Protein AF-A0A258XNH8-F1 (afdb_monomer)

Radius of gyration: 40.85 Å; Cα contacts (8 Å, |Δi|>4): 205; chains: 1; bounding box: 75×51×138 Å

Secondary structure (DSSP, 8-state):
-HHHHHHHHHHHHHHHHHHHHTTTS-HHHHHHHHHHHHHHHHHHHHHHHHHHHHS-GGG---TT-SHHHHHHHHHHHHHHHHHHHHTS-HHHHHHHHTTS-HHHHHHHHHH-SSSS-HHHHHHHHHHHHHHHHHS-HHHHHHHHHHHHHHHHHHS-HHHHHHHHHHHHHHTTTTHHHHHHHHHHHHHHHHHTHHHHHHHHHHHHHHHHHHH---HHHHHHHHHHHHHHHHHHHH-TT-HHHHHHHHHHHHHHHHHHH-HHHHHHHHHHHHHHHH-HHHHHHHHHHHHHHHHHHHHHHH-GGGTTTT----EEE--STHHHHTTHHHHHHHH-TTPEEE--TT---

Structure (mmCIF, N/CA/C/O backbone):
data_AF-A0A258XNH8-F1
#
_entry.id   AF-A0A258XNH8-F1
#
loop_
_atom_site.group_PDB
_atom_site.id
_atom_site.type_symbol
_atom_site.label_atom_id
_atom_site.label_alt_id
_atom_site.label_comp_id
_atom_site.label_asym_id
_atom_site.label_entity_id
_atom_site.label_seq_id
_atom_site.pdbx_PDB_ins_code
_a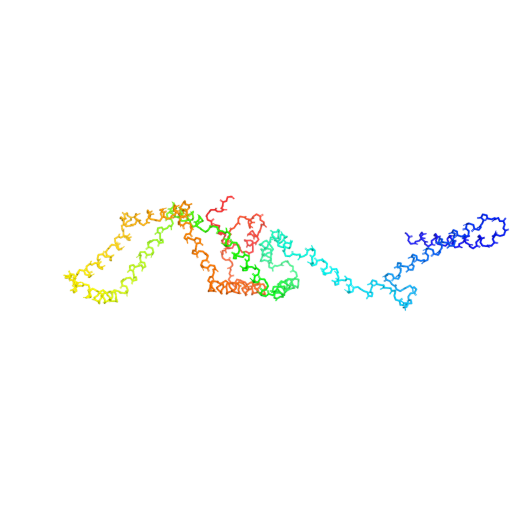tom_site.Cartn_x
_atom_site.Cartn_y
_atom_site.Cartn_z
_atom_site.occupancy
_atom_site.B_iso_or_equiv
_atom_site.auth_seq_id
_atom_site.auth_comp_id
_atom_site.auth_asym_id
_atom_site.auth_atom_id
_atom_site.pdbx_PDB_model_num
ATOM 1 N N . MET A 1 1 ? 20.619 -11.764 -58.644 1.00 62.12 1 MET A N 1
ATOM 2 C CA . MET A 1 1 ? 21.088 -10.357 -58.607 1.00 62.12 1 MET A CA 1
ATOM 3 C C . MET A 1 1 ? 22.596 -10.222 -58.815 1.00 62.12 1 MET A C 1
ATOM 5 O O . MET A 1 1 ? 22.973 -9.547 -59.758 1.00 62.12 1 MET A O 1
ATOM 9 N N . ARG A 1 2 ? 23.463 -10.902 -58.039 1.00 75.25 2 ARG A N 1
ATOM 10 C CA . ARG A 1 2 ? 24.937 -10.809 -58.202 1.00 75.25 2 ARG A CA 1
ATOM 11 C C . ARG A 1 2 ? 25.441 -11.099 -59.625 1.00 75.25 2 ARG A C 1
ATOM 13 O O . ARG A 1 2 ? 26.260 -10.343 -60.118 1.00 75.25 2 ARG A O 1
ATOM 20 N N . LEU A 1 3 ? 24.886 -12.120 -60.289 1.00 83.25 3 LEU A N 1
ATOM 21 C CA . LEU A 1 3 ? 25.221 -12.480 -61.679 1.00 83.25 3 LEU A CA 1
ATOM 22 C C . LEU A 1 3 ? 24.895 -11.378 -62.699 1.00 83.25 3 LEU A C 1
ATOM 24 O O . LEU A 1 3 ? 25.617 -11.208 -63.672 1.00 83.25 3 LEU A O 1
ATOM 28 N N . VAL A 1 4 ? 23.813 -10.627 -62.473 1.00 86.88 4 VAL A N 1
ATOM 29 C CA . VAL A 1 4 ? 23.404 -9.530 -63.362 1.00 86.88 4 VAL A CA 1
ATOM 30 C C . VAL A 1 4 ? 24.351 -8.344 -63.192 1.00 86.88 4 VAL A C 1
ATOM 32 O O . VAL A 1 4 ? 24.774 -7.758 -64.180 1.00 86.88 4 VAL A O 1
ATOM 35 N N . ALA A 1 5 ? 24.740 -8.031 -61.952 1.00 85.12 5 ALA A N 1
ATOM 36 C CA . ALA A 1 5 ? 25.688 -6.959 -61.660 1.00 85.12 5 ALA A CA 1
ATOM 37 C C . ALA A 1 5 ? 27.083 -7.239 -62.247 1.00 85.12 5 ALA A C 1
ATOM 39 O O . ALA A 1 5 ? 27.657 -6.366 -62.894 1.00 85.12 5 ALA A O 1
ATOM 40 N N . THR A 1 6 ? 27.608 -8.463 -62.099 1.00 87.12 6 THR A N 1
ATOM 41 C CA . THR A 1 6 ? 28.885 -8.842 -62.729 1.00 87.12 6 THR A CA 1
ATOM 42 C C . THR A 1 6 ? 28.796 -8.858 -64.248 1.00 87.12 6 THR A C 1
ATOM 44 O O . THR A 1 6 ? 29.732 -8.409 -64.902 1.00 87.12 6 THR A O 1
ATOM 47 N N . PHE A 1 7 ? 27.680 -9.320 -64.819 1.00 92.75 7 PHE A N 1
ATOM 48 C CA . PHE A 1 7 ? 27.470 -9.276 -66.266 1.00 92.75 7 PHE A CA 1
ATOM 49 C C . PHE A 1 7 ? 27.448 -7.840 -66.801 1.00 92.75 7 PHE A C 1
ATOM 51 O O . PHE A 1 7 ? 28.135 -7.552 -67.774 1.00 92.75 7 PHE A O 1
ATOM 58 N N . LEU A 1 8 ? 26.715 -6.928 -66.155 1.00 90.88 8 LEU A N 1
ATOM 59 C CA . LEU A 1 8 ? 26.657 -5.517 -66.550 1.00 90.88 8 LEU A CA 1
ATOM 60 C C . LEU A 1 8 ? 28.022 -4.831 -66.436 1.00 90.88 8 LEU A C 1
ATOM 62 O O . LEU A 1 8 ? 28.404 -4.096 -67.343 1.00 90.88 8 LEU A O 1
ATOM 66 N N . LEU A 1 9 ? 28.781 -5.107 -65.371 1.00 91.50 9 LEU A N 1
ATOM 67 C CA . LEU A 1 9 ? 30.138 -4.581 -65.210 1.00 91.50 9 LEU A CA 1
ATOM 68 C C . LEU A 1 9 ? 31.060 -5.063 -66.338 1.00 91.50 9 LEU A C 1
ATOM 70 O O . LEU A 1 9 ? 31.787 -4.269 -66.932 1.00 91.50 9 LEU A O 1
ATOM 74 N N . LEU A 1 10 ? 30.995 -6.355 -66.668 1.00 94.00 10 LEU A N 1
ATOM 75 C CA . LEU A 1 10 ? 31.800 -6.959 -67.730 1.00 94.00 10 LEU A CA 1
ATOM 76 C C . LEU A 1 10 ? 31.375 -6.436 -69.111 1.00 94.00 10 LEU A C 1
ATOM 78 O O . LEU A 1 10 ? 32.227 -6.114 -69.934 1.00 94.00 10 LEU A O 1
ATOM 82 N N . ALA A 1 11 ? 30.072 -6.253 -69.340 1.00 93.94 11 ALA A N 1
ATOM 83 C CA . ALA A 1 11 ? 29.546 -5.630 -70.549 1.00 93.94 11 ALA A CA 1
ATOM 84 C C . ALA A 1 11 ? 30.057 -4.189 -70.713 1.00 93.94 11 ALA A C 1
ATOM 86 O O . ALA A 1 11 ? 30.533 -3.837 -71.790 1.00 93.94 11 ALA A O 1
ATOM 87 N N . MET A 1 12 ? 30.038 -3.369 -69.654 1.00 94.25 12 MET A N 1
ATOM 88 C CA . MET A 1 12 ? 30.598 -2.011 -69.693 1.00 94.25 12 MET A CA 1
ATOM 89 C C . MET A 1 12 ? 32.115 -2.013 -69.914 1.00 94.25 12 MET A C 1
ATOM 91 O O . MET A 1 12 ? 32.611 -1.188 -70.677 1.00 94.25 12 MET A O 1
ATOM 95 N N . ALA A 1 13 ? 32.848 -2.971 -69.339 1.00 93.25 13 ALA A N 1
ATOM 96 C CA . ALA A 1 13 ? 34.281 -3.131 -69.589 1.00 93.25 13 ALA A CA 1
ATOM 97 C C . ALA A 1 13 ? 34.58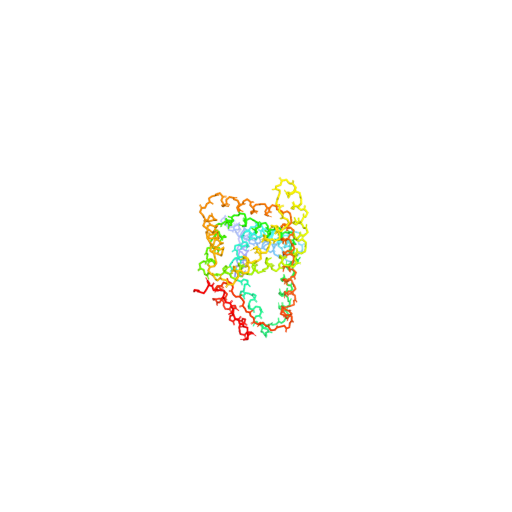2 -3.471 -71.063 1.00 93.25 13 ALA A C 1
ATOM 99 O O . ALA A 1 13 ? 35.514 -2.918 -71.649 1.00 93.25 13 ALA A O 1
ATOM 100 N N . VAL A 1 14 ? 33.766 -4.326 -71.691 1.00 94.25 14 VAL A N 1
ATOM 101 C CA . VAL A 1 14 ? 33.868 -4.635 -73.128 1.00 94.25 14 VAL A CA 1
ATOM 102 C C . VAL A 1 14 ? 33.541 -3.403 -73.974 1.00 94.25 14 VAL A C 1
ATOM 104 O O . VAL A 1 14 ? 34.302 -3.077 -74.884 1.00 94.25 14 VAL A O 1
ATOM 107 N N . VAL A 1 15 ? 32.461 -2.677 -73.658 1.00 92.56 15 VAL A N 1
ATOM 108 C CA . VAL A 1 15 ? 32.097 -1.433 -74.361 1.00 92.56 15 VAL A CA 1
ATOM 109 C C . VAL A 1 15 ? 33.218 -0.397 -74.247 1.00 92.56 15 VAL A C 1
ATOM 111 O O . VAL A 1 15 ? 33.580 0.214 -75.251 1.00 92.56 15 VAL A O 1
ATOM 114 N N . TYR A 1 16 ? 33.827 -0.241 -73.070 1.00 92.62 16 TYR A N 1
ATOM 115 C CA . TYR A 1 16 ? 34.981 0.636 -72.864 1.00 92.62 16 TYR A CA 1
ATOM 116 C C . TYR A 1 16 ? 36.187 0.217 -73.724 1.00 92.62 16 TYR A C 1
ATOM 118 O O . TYR A 1 16 ? 36.762 1.050 -74.422 1.00 92.62 16 TYR A O 1
ATOM 126 N N . ALA A 1 17 ? 36.547 -1.071 -73.735 1.00 92.81 17 ALA A N 1
ATOM 127 C CA . ALA A 1 17 ? 37.683 -1.571 -74.514 1.00 92.81 17 ALA A CA 1
ATOM 128 C C . ALA A 1 17 ? 37.490 -1.380 -76.029 1.00 92.81 17 ALA A C 1
ATOM 130 O O . ALA A 1 17 ? 38.404 -0.931 -76.721 1.00 92.81 17 ALA A O 1
ATOM 131 N N . VAL A 1 18 ? 36.287 -1.671 -76.536 1.00 91.00 18 VAL A N 1
ATOM 132 C CA . VAL A 1 18 ? 35.945 -1.500 -77.955 1.00 91.00 18 VAL A CA 1
ATOM 133 C C . VAL A 1 18 ? 35.940 -0.018 -78.330 1.00 91.00 18 VAL A C 1
ATOM 135 O O . VAL A 1 18 ? 36.594 0.373 -79.292 1.00 91.00 18 VAL A O 1
ATOM 138 N N . THR A 1 19 ? 35.261 0.835 -77.561 1.00 89.69 19 THR A N 1
ATOM 139 C CA . THR A 1 19 ? 35.189 2.278 -77.861 1.00 89.69 19 THR A CA 1
ATOM 140 C C . THR A 1 19 ? 36.550 2.965 -77.780 1.00 89.69 19 THR A C 1
ATOM 142 O O . THR A 1 19 ? 36.836 3.825 -78.608 1.00 89.69 19 THR A O 1
ATOM 145 N N . ARG A 1 20 ? 37.433 2.533 -76.870 1.00 88.25 20 ARG A N 1
ATOM 146 C CA . ARG A 1 20 ? 38.824 3.007 -76.790 1.00 88.25 20 ARG A CA 1
ATOM 147 C C . ARG A 1 20 ? 39.641 2.682 -78.045 1.00 88.25 20 ARG A C 1
ATOM 149 O O . ARG A 1 20 ? 40.458 3.497 -78.458 1.00 88.25 20 ARG A O 1
ATOM 156 N N . GLN A 1 21 ? 39.430 1.521 -78.666 1.00 88.06 21 GLN A N 1
ATOM 157 C CA . GLN A 1 21 ? 40.148 1.129 -79.889 1.00 88.06 21 GLN A CA 1
ATOM 158 C C . GLN A 1 21 ? 39.701 1.934 -81.124 1.00 88.06 21 GLN A C 1
ATOM 160 O O . GLN A 1 21 ? 40.477 2.121 -82.059 1.00 88.06 21 GLN A O 1
ATOM 165 N N . TYR A 1 22 ? 38.456 2.418 -81.126 1.00 85.62 22 TYR A N 1
ATOM 166 C CA . TYR A 1 22 ? 37.806 3.067 -82.271 1.00 85.62 22 TYR A CA 1
ATOM 167 C C . TYR A 1 22 ? 37.563 4.573 -82.080 1.00 85.62 22 TYR A C 1
ATOM 169 O O . TYR A 1 22 ? 36.825 5.193 -82.845 1.00 85.62 22 TYR A O 1
ATOM 177 N N . GLU A 1 23 ? 38.201 5.180 -81.081 1.00 75.44 23 GLU A N 1
ATOM 178 C CA . GLU A 1 23 ? 37.996 6.577 -80.683 1.00 75.44 23 GLU A CA 1
ATOM 179 C C . GLU A 1 23 ? 38.300 7.584 -81.808 1.00 75.44 23 GLU A C 1
ATOM 181 O O . GLU A 1 23 ? 37.667 8.633 -81.893 1.00 75.44 23 GLU A O 1
ATOM 186 N N . GLY A 1 24 ? 39.202 7.232 -82.731 1.00 75.75 24 GLY A N 1
ATOM 187 C CA . GLY A 1 24 ? 39.567 8.064 -83.882 1.00 75.75 24 GLY A CA 1
ATOM 188 C C . GLY A 1 24 ? 38.556 8.091 -85.037 1.00 75.75 24 GLY A C 1
ATOM 189 O O . GLY A 1 24 ? 38.774 8.831 -85.992 1.00 75.75 24 GLY A O 1
ATOM 190 N N . LEU A 1 25 ? 37.477 7.296 -84.994 1.00 77.56 25 LEU A N 1
ATOM 191 C CA . LEU A 1 25 ? 36.528 7.181 -86.113 1.00 77.56 25 LEU A CA 1
ATOM 192 C C . LEU A 1 25 ? 35.392 8.214 -86.079 1.00 77.56 25 LEU A C 1
ATOM 194 O O . LEU A 1 25 ? 34.942 8.647 -87.138 1.00 77.56 25 LEU A O 1
ATOM 198 N N . HIS A 1 26 ? 34.889 8.594 -84.898 1.00 81.38 26 HIS A N 1
ATOM 199 C CA . HIS A 1 26 ? 33.780 9.549 -84.786 1.00 81.38 26 HIS A CA 1
ATOM 200 C C . HIS A 1 26 ? 33.736 10.215 -83.396 1.00 81.38 26 HIS A C 1
ATOM 202 O O . HIS A 1 26 ? 33.824 9.500 -82.396 1.00 81.38 26 HIS A O 1
ATOM 208 N N . PRO A 1 27 ? 33.485 11.538 -83.279 1.00 81.81 27 PRO A N 1
ATOM 209 C CA . PRO A 1 27 ? 33.426 12.241 -81.986 1.00 81.81 27 PRO A CA 1
ATOM 210 C C . PRO A 1 27 ? 32.421 11.651 -80.980 1.00 81.81 27 PRO A C 1
ATOM 212 O O . PRO A 1 27 ? 32.619 11.719 -79.770 1.00 81.81 27 PRO A O 1
ATOM 215 N N . ALA A 1 28 ? 31.353 11.022 -81.481 1.00 85.19 28 ALA A N 1
ATOM 216 C CA . ALA A 1 28 ? 30.339 10.350 -80.665 1.00 85.19 28 ALA A CA 1
ATOM 217 C C . ALA A 1 28 ? 30.893 9.166 -79.845 1.00 85.19 28 ALA A C 1
ATOM 219 O O . ALA A 1 28 ? 30.375 8.867 -78.770 1.00 85.19 28 ALA A O 1
ATOM 220 N N . VAL A 1 29 ? 31.961 8.512 -80.320 1.00 86.12 29 VAL A N 1
ATOM 221 C CA . VAL A 1 29 ? 32.591 7.366 -79.641 1.00 86.12 29 VAL A CA 1
ATOM 222 C C . VAL A 1 29 ? 33.202 7.789 -78.303 1.00 86.12 29 VAL A C 1
ATOM 224 O O . VAL A 1 29 ? 33.138 7.029 -77.337 1.00 86.12 29 VAL A O 1
ATOM 227 N N . GLY A 1 30 ? 33.695 9.029 -78.204 1.00 86.00 30 GLY A N 1
ATOM 228 C CA . GLY A 1 30 ? 34.229 9.586 -76.960 1.00 86.00 30 GLY A CA 1
ATOM 229 C C . GLY A 1 30 ? 33.186 9.673 -75.838 1.00 86.00 30 GLY A C 1
ATOM 230 O O . GLY A 1 30 ? 33.492 9.350 -74.691 1.00 86.00 30 GLY A O 1
ATOM 231 N N . PHE A 1 31 ? 31.932 10.019 -76.155 1.00 89.88 31 PHE A N 1
ATOM 232 C CA . PHE A 1 31 ? 30.850 10.066 -75.159 1.00 89.88 31 PHE A CA 1
ATOM 233 C C . PHE A 1 31 ? 30.478 8.674 -74.641 1.00 89.88 31 PHE A C 1
ATOM 235 O O . PHE A 1 31 ? 30.265 8.496 -73.443 1.00 89.88 31 PHE A O 1
ATOM 242 N N . VAL A 1 32 ? 30.445 7.672 -75.526 1.00 91.19 32 VAL A N 1
ATOM 243 C CA . VAL A 1 32 ? 30.167 6.281 -75.135 1.00 91.19 32 VAL A CA 1
ATOM 244 C C . VAL A 1 32 ? 31.308 5.722 -74.284 1.00 91.19 32 VAL A C 1
ATOM 246 O O . VAL A 1 32 ? 31.049 5.052 -73.284 1.00 91.19 32 VAL A O 1
ATOM 249 N N . ARG A 1 33 ? 32.562 6.053 -74.622 1.00 91.31 33 ARG A N 1
ATOM 250 C CA . ARG A 1 33 ? 33.740 5.690 -73.823 1.00 91.31 33 ARG A CA 1
ATOM 251 C C . ARG A 1 33 ? 33.647 6.265 -72.413 1.00 91.31 33 ARG A C 1
ATOM 253 O O . ARG A 1 33 ? 33.791 5.519 -71.451 1.00 91.31 33 ARG A O 1
ATOM 260 N N . ALA A 1 34 ? 33.364 7.563 -72.294 1.00 91.50 34 ALA A N 1
ATOM 261 C CA . ALA A 1 34 ? 33.239 8.242 -71.005 1.00 91.50 34 ALA A CA 1
ATOM 262 C C . ALA A 1 34 ? 32.093 7.669 -70.154 1.00 91.50 34 ALA A C 1
ATOM 264 O O . ALA A 1 34 ? 32.254 7.478 -68.951 1.00 91.50 34 ALA A O 1
ATOM 265 N N . PHE A 1 35 ? 30.957 7.336 -70.774 1.00 93.38 35 PHE A N 1
ATOM 266 C CA . PHE A 1 35 ? 29.845 6.675 -70.090 1.00 93.38 35 PHE A CA 1
ATOM 267 C C . PHE A 1 35 ? 30.232 5.282 -69.572 1.00 93.38 35 PHE A C 1
ATOM 269 O O . PHE A 1 35 ? 29.990 4.970 -68.407 1.00 93.38 35 PHE A O 1
ATOM 276 N N . ALA A 1 36 ? 30.864 4.457 -70.413 1.00 93.25 36 ALA A N 1
ATOM 277 C CA . ALA A 1 36 ? 31.303 3.116 -70.031 1.00 93.25 36 ALA A CA 1
ATOM 278 C C . ALA A 1 36 ? 32.388 3.151 -68.939 1.00 93.25 36 ALA A C 1
ATOM 280 O O . ALA A 1 36 ? 32.358 2.343 -68.012 1.00 93.25 36 ALA A O 1
ATOM 281 N N . GLU A 1 37 ? 33.304 4.119 -69.010 1.00 94.44 37 GLU A N 1
ATOM 282 C CA . GLU A 1 37 ? 34.325 4.377 -67.992 1.00 94.44 37 GLU A CA 1
ATOM 283 C C . GLU A 1 37 ? 33.691 4.760 -66.651 1.00 94.44 37 GLU A C 1
ATOM 285 O O . GLU A 1 37 ? 33.970 4.126 -65.633 1.00 94.44 37 GLU A O 1
ATOM 290 N N . ALA A 1 38 ? 32.771 5.729 -66.652 1.00 94.88 38 ALA A N 1
ATOM 291 C CA . ALA A 1 38 ? 32.060 6.152 -65.451 1.00 94.88 38 ALA A CA 1
ATOM 292 C C . ALA A 1 38 ? 31.228 5.012 -64.838 1.00 94.88 38 ALA A C 1
ATOM 294 O O . ALA A 1 38 ? 31.260 4.811 -63.623 1.00 94.88 38 ALA A O 1
ATOM 295 N N . ALA A 1 39 ? 30.526 4.229 -65.664 1.00 93.25 39 ALA A N 1
ATOM 296 C CA . ALA A 1 39 ? 29.729 3.089 -65.211 1.00 93.25 39 ALA A CA 1
ATOM 297 C C . ALA A 1 39 ? 30.599 1.974 -64.603 1.00 93.25 39 ALA A C 1
ATOM 299 O O . ALA A 1 39 ? 30.244 1.403 -63.570 1.00 93.25 39 ALA A O 1
ATOM 300 N N . MET A 1 40 ? 31.756 1.683 -65.205 1.00 93.56 40 MET A N 1
ATOM 301 C CA . MET A 1 40 ? 32.703 0.688 -64.698 1.00 93.56 40 MET A CA 1
ATOM 302 C C . MET A 1 40 ? 33.327 1.122 -63.366 1.00 93.56 40 MET A C 1
ATOM 304 O O . MET A 1 40 ? 33.346 0.340 -62.414 1.00 93.56 40 MET A O 1
ATOM 308 N N . VAL A 1 41 ? 33.801 2.370 -63.277 1.00 94.12 41 VAL A N 1
ATOM 309 C CA . VAL A 1 41 ? 34.386 2.922 -62.045 1.00 94.12 41 VAL A CA 1
ATOM 310 C C . VAL A 1 41 ? 33.339 2.985 -60.932 1.00 94.12 41 VAL A C 1
ATOM 312 O O . VAL A 1 41 ? 33.617 2.557 -59.813 1.00 94.12 41 VAL A O 1
ATOM 315 N N . GLY A 1 42 ? 32.119 3.438 -61.237 1.00 93.50 42 GLY A N 1
ATOM 316 C CA . GLY A 1 42 ? 31.011 3.476 -60.281 1.00 93.50 42 GLY A CA 1
ATOM 317 C C . GLY A 1 42 ? 30.632 2.089 -59.755 1.00 93.50 42 GLY A C 1
ATOM 318 O O . GLY A 1 42 ? 30.474 1.913 -58.549 1.00 93.50 42 GLY A O 1
ATOM 319 N N . GLY A 1 43 ? 30.563 1.083 -60.634 1.00 90.94 43 GLY A N 1
ATOM 320 C CA . GLY A 1 43 ? 30.275 -0.299 -60.237 1.00 90.94 43 GLY A CA 1
ATOM 321 C C . GLY A 1 43 ? 31.360 -0.917 -59.348 1.00 90.94 43 GLY A C 1
ATOM 322 O O . GLY A 1 43 ? 31.047 -1.622 -58.388 1.00 90.94 43 GLY A O 1
ATOM 323 N N . LEU A 1 44 ? 32.636 -0.626 -59.621 1.00 90.38 44 LEU A N 1
ATOM 324 C CA . LEU A 1 44 ? 33.749 -1.053 -58.766 1.00 90.38 44 LEU A CA 1
ATOM 325 C C . LEU A 1 44 ? 33.735 -0.347 -57.404 1.00 90.38 44 LEU A C 1
ATOM 327 O O . LEU A 1 44 ? 33.999 -0.989 -56.386 1.00 90.38 44 LEU A O 1
ATOM 331 N N . ALA A 1 45 ? 33.408 0.946 -57.375 1.00 91.88 45 ALA A N 1
ATOM 332 C CA . ALA A 1 45 ? 33.322 1.726 -56.143 1.00 91.88 45 ALA A CA 1
ATOM 333 C C . ALA A 1 45 ? 32.190 1.237 -55.227 1.00 91.88 45 ALA A C 1
ATOM 335 O O . ALA A 1 45 ? 32.412 1.058 -54.031 1.00 91.88 45 ALA A O 1
ATOM 336 N N . ASP A 1 46 ? 31.008 0.956 -55.780 1.00 91.25 46 ASP A N 1
ATOM 337 C CA . ASP A 1 46 ? 29.880 0.403 -55.019 1.00 91.25 46 ASP A CA 1
ATOM 338 C C . ASP A 1 46 ? 30.207 -0.991 -54.456 1.00 91.25 46 ASP A C 1
ATOM 340 O O . ASP A 1 46 ? 30.023 -1.257 -53.264 1.00 91.25 46 ASP A O 1
ATOM 344 N N . TRP A 1 47 ? 30.814 -1.860 -55.277 1.00 89.56 47 TRP A N 1
ATOM 345 C CA . TRP A 1 47 ? 31.296 -3.161 -54.812 1.00 89.56 47 TRP A CA 1
ATOM 346 C C . TRP A 1 47 ? 32.300 -3.024 -53.661 1.00 89.56 47 TRP A C 1
ATOM 348 O O . TRP A 1 47 ? 32.202 -3.750 -52.663 1.00 89.56 47 TRP A O 1
ATOM 358 N N . PHE A 1 48 ? 33.247 -2.091 -53.781 1.00 89.25 48 PHE A N 1
ATOM 359 C CA . PHE A 1 48 ? 34.229 -1.824 -52.739 1.00 89.25 48 PHE A CA 1
ATOM 360 C C . PHE A 1 48 ? 33.564 -1.309 -51.461 1.00 89.25 48 PHE A C 1
ATOM 362 O O . PHE A 1 48 ? 33.870 -1.828 -50.394 1.00 89.25 48 PHE A O 1
ATOM 369 N N . ALA A 1 49 ? 32.626 -0.363 -51.547 1.00 89.62 49 ALA A N 1
ATOM 370 C CA . ALA A 1 49 ? 31.948 0.218 -50.388 1.00 89.62 49 ALA A CA 1
ATOM 371 C C . ALA A 1 49 ? 31.157 -0.830 -49.591 1.00 89.62 49 ALA A C 1
ATOM 373 O O . ALA A 1 49 ? 31.317 -0.941 -48.374 1.00 89.62 49 ALA A O 1
ATOM 374 N N . VAL A 1 50 ? 30.357 -1.657 -50.273 1.00 89.38 50 VAL A N 1
ATOM 375 C CA . VAL A 1 50 ? 29.599 -2.735 -49.619 1.00 89.38 50 VAL A CA 1
ATOM 376 C C . VAL A 1 50 ? 30.545 -3.779 -49.034 1.00 89.38 50 VAL A C 1
ATOM 378 O O . VAL A 1 50 ? 30.340 -4.243 -47.911 1.00 89.38 50 VAL A O 1
ATOM 381 N N . THR A 1 51 ? 31.602 -4.147 -49.765 1.00 88.00 51 THR A N 1
ATOM 382 C CA . THR A 1 51 ? 32.572 -5.123 -49.262 1.00 88.00 51 THR A CA 1
ATOM 383 C C . THR A 1 51 ? 33.289 -4.571 -48.039 1.00 88.00 51 THR A C 1
ATOM 385 O O . THR A 1 51 ? 33.253 -5.234 -47.014 1.00 88.00 51 THR A O 1
ATOM 388 N N . ALA A 1 52 ? 33.818 -3.347 -48.094 1.00 89.88 52 ALA A N 1
ATOM 389 C CA . ALA A 1 52 ? 34.499 -2.662 -46.996 1.00 89.88 52 ALA A CA 1
ATOM 390 C C . ALA A 1 52 ? 33.596 -2.394 -45.783 1.00 89.88 52 ALA A C 1
ATOM 392 O O . ALA A 1 52 ? 34.098 -2.249 -44.672 1.00 89.88 52 ALA A O 1
ATOM 393 N N . LEU A 1 53 ? 32.274 -2.364 -45.944 1.00 88.50 53 LEU A N 1
ATOM 394 C CA . LEU A 1 53 ? 31.360 -2.262 -44.811 1.00 88.50 53 LEU A CA 1
ATOM 395 C C . LEU A 1 53 ? 31.323 -3.563 -43.989 1.00 88.50 53 LEU A C 1
ATOM 397 O O . LEU A 1 53 ? 31.291 -3.518 -42.760 1.00 88.50 53 LEU A O 1
ATOM 401 N N . PHE A 1 54 ? 31.360 -4.720 -44.657 1.00 88.19 54 PHE A N 1
ATOM 402 C CA . PHE A 1 54 ? 31.138 -6.026 -44.023 1.00 88.19 54 PHE A CA 1
ATOM 403 C C . PHE A 1 54 ? 32.384 -6.912 -43.902 1.00 88.19 54 PHE A C 1
ATOM 405 O O . PHE A 1 54 ? 32.378 -7.841 -43.097 1.00 88.19 54 PHE A O 1
ATOM 412 N N . ARG A 1 55 ? 33.406 -6.715 -44.738 1.00 86.31 55 ARG A N 1
ATOM 413 C CA . ARG A 1 55 ? 34.582 -7.588 -44.900 1.00 86.31 55 ARG A CA 1
ATOM 414 C C . ARG A 1 55 ? 35.788 -6.798 -45.427 1.00 86.31 55 ARG A C 1
ATOM 416 O O . ARG A 1 55 ? 35.676 -5.660 -45.870 1.00 86.31 55 ARG A O 1
ATOM 423 N N . HIS A 1 56 ? 36.949 -7.437 -45.441 1.00 87.38 56 HIS A N 1
ATOM 424 C CA . HIS A 1 56 ? 38.121 -6.908 -46.126 1.00 87.38 56 HIS A CA 1
ATOM 425 C C . HIS A 1 56 ? 38.028 -7.162 -47.645 1.00 87.38 56 HIS A C 1
ATOM 427 O O . HIS A 1 56 ? 37.860 -8.319 -48.057 1.00 87.38 56 HIS A O 1
ATOM 433 N N . PRO A 1 57 ? 38.118 -6.127 -48.502 1.00 84.25 57 PRO A N 1
ATOM 434 C CA . PRO A 1 57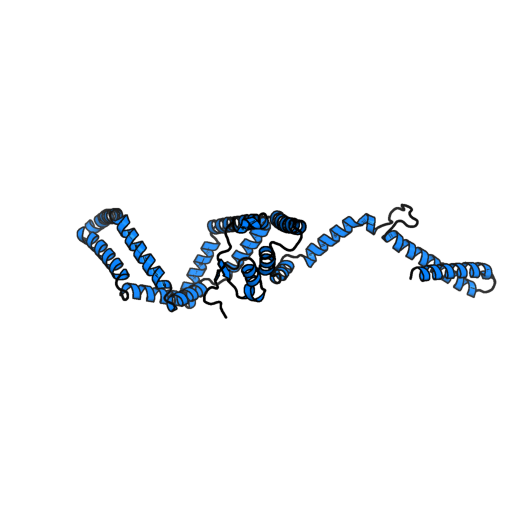 ? 38.105 -6.299 -49.953 1.00 84.25 57 PRO A CA 1
ATOM 435 C C . PRO A 1 57 ? 39.300 -7.154 -50.392 1.00 84.25 57 PRO A C 1
ATOM 437 O O . PRO A 1 57 ? 40.417 -6.970 -49.915 1.00 84.25 57 PRO A O 1
ATOM 440 N N . LEU A 1 58 ? 39.050 -8.138 -51.265 1.00 80.62 58 LEU A N 1
ATOM 441 C CA . LEU A 1 58 ? 40.042 -9.134 -51.715 1.00 80.62 58 LEU A CA 1
ATOM 442 C C . LEU A 1 58 ? 40.716 -9.949 -50.585 1.00 80.62 58 LEU A C 1
ATOM 444 O O . LEU A 1 58 ? 41.683 -10.657 -50.843 1.00 80.62 58 LEU A O 1
ATOM 448 N N . GLY A 1 59 ? 40.212 -9.882 -49.345 1.00 78.50 59 GLY A N 1
ATOM 449 C CA . GLY A 1 59 ? 40.807 -10.552 -48.183 1.00 78.50 59 GLY A CA 1
ATOM 450 C C . GLY A 1 59 ? 42.065 -9.875 -47.624 1.00 78.50 59 GLY A C 1
ATOM 451 O O . GLY A 1 59 ? 42.721 -10.453 -46.762 1.00 78.50 59 GLY A O 1
ATOM 452 N N . LEU A 1 60 ? 42.405 -8.670 -48.090 1.00 82.25 60 LEU A N 1
ATOM 453 C CA . LEU A 1 60 ? 43.580 -7.928 -47.628 1.00 82.25 60 LEU A CA 1
ATOM 454 C C . LEU A 1 60 ? 43.208 -6.993 -46.465 1.00 82.25 60 LEU A C 1
ATOM 456 O O . LEU A 1 60 ? 42.231 -6.254 -46.599 1.00 82.25 60 LEU A O 1
ATOM 460 N N . PRO A 1 61 ? 43.972 -6.965 -45.355 1.00 78.25 61 PRO A N 1
ATOM 461 C CA . PRO A 1 61 ? 43.682 -6.124 -44.192 1.00 78.25 61 PRO A CA 1
ATOM 462 C C . PRO A 1 61 ? 44.023 -4.653 -44.482 1.00 78.25 61 PRO A C 1
ATOM 464 O O . PRO A 1 61 ? 45.028 -4.113 -44.023 1.00 78.25 61 PRO A O 1
ATOM 467 N N . ILE A 1 62 ? 43.197 -4.007 -45.303 1.00 83.38 62 ILE A N 1
ATOM 468 C CA . ILE A 1 62 ? 43.301 -2.580 -45.607 1.00 83.38 62 ILE A CA 1
ATOM 469 C C . ILE A 1 62 ? 42.745 -1.797 -44.406 1.00 83.38 62 ILE A C 1
ATOM 471 O O . ILE A 1 62 ? 41.636 -2.108 -43.956 1.00 83.38 62 ILE A O 1
ATOM 475 N N . PRO A 1 63 ? 43.462 -0.780 -43.891 1.00 78.81 63 PRO A N 1
ATOM 476 C CA . PRO A 1 63 ? 42.975 0.037 -42.782 1.00 78.81 63 PRO A CA 1
ATOM 477 C C . PRO A 1 63 ? 41.634 0.703 -43.135 1.00 78.81 63 PRO A C 1
ATOM 479 O O . PRO A 1 63 ? 41.450 1.153 -44.265 1.00 78.81 63 PRO A O 1
ATOM 482 N N . HIS A 1 64 ? 40.718 0.800 -42.164 1.00 81.75 64 HIS A N 1
ATOM 483 C CA . HIS A 1 64 ? 39.365 1.367 -42.322 1.00 81.75 64 HIS A CA 1
ATOM 484 C C . HIS A 1 64 ? 38.431 0.573 -43.265 1.00 81.75 64 HIS A C 1
ATOM 486 O O . HIS A 1 64 ? 37.602 1.150 -43.969 1.00 81.75 64 HIS A O 1
ATOM 492 N N . THR A 1 65 ? 38.541 -0.758 -43.276 1.00 87.19 65 THR A N 1
ATOM 493 C CA . THR A 1 65 ? 37.609 -1.678 -43.958 1.00 87.19 65 THR A CA 1
ATOM 494 C C . THR A 1 65 ? 37.109 -2.734 -42.968 1.00 87.19 65 THR A C 1
ATOM 496 O O . THR A 1 65 ? 37.673 -2.876 -41.897 1.00 87.19 65 THR A O 1
ATOM 499 N N . ALA A 1 66 ? 36.044 -3.467 -43.293 1.00 85.62 66 ALA A N 1
ATOM 500 C CA . ALA A 1 66 ? 35.257 -4.256 -42.339 1.00 85.62 66 ALA A CA 1
ATOM 501 C C . ALA A 1 66 ? 34.665 -3.417 -41.181 1.00 85.62 66 ALA A C 1
ATOM 503 O O . ALA A 1 66 ? 34.624 -3.859 -40.033 1.00 85.62 66 ALA A O 1
ATOM 504 N N . ILE A 1 67 ? 34.140 -2.225 -41.501 1.00 85.94 67 ILE A N 1
ATOM 505 C CA . ILE A 1 67 ? 33.672 -1.226 -40.520 1.00 85.94 67 ILE A CA 1
ATOM 506 C C . ILE A 1 67 ? 32.652 -1.804 -39.525 1.00 85.94 67 ILE A C 1
ATOM 508 O O . ILE A 1 67 ? 32.747 -1.516 -38.331 1.00 85.94 67 ILE A O 1
ATOM 512 N N . ILE A 1 68 ? 31.678 -2.600 -39.990 1.00 85.00 68 ILE A N 1
ATOM 513 C CA . ILE A 1 68 ? 30.649 -3.189 -39.118 1.00 85.00 68 ILE A CA 1
ATOM 514 C C . ILE A 1 68 ? 31.253 -4.245 -38.180 1.00 85.00 68 ILE A C 1
ATOM 516 O O . ILE A 1 68 ? 31.073 -4.092 -36.974 1.00 85.00 68 ILE A O 1
ATOM 520 N N . PRO A 1 69 ? 31.965 -5.289 -38.661 1.00 83.56 69 PRO A N 1
ATOM 521 C CA . PRO A 1 69 ? 32.624 -6.248 -37.772 1.00 83.56 69 PRO A CA 1
ATOM 522 C C . PRO A 1 69 ? 33.556 -5.611 -36.738 1.00 83.56 69 PRO A C 1
ATOM 524 O O . PRO A 1 69 ? 33.562 -6.042 -35.589 1.00 83.56 69 PRO A O 1
ATOM 527 N N . GLU A 1 70 ? 34.315 -4.591 -37.139 1.00 84.06 70 GLU A N 1
ATOM 528 C CA . GLU A 1 70 ? 35.333 -3.949 -36.303 1.00 84.06 70 GLU A CA 1
ATOM 529 C C . GLU A 1 70 ? 34.722 -3.019 -35.238 1.00 84.06 70 GLU A C 1
ATOM 531 O O . GLU A 1 70 ? 35.268 -2.881 -34.149 1.00 84.06 70 GLU A O 1
ATOM 536 N N . ASN A 1 71 ? 33.543 -2.435 -35.503 1.00 84.81 71 ASN A N 1
ATOM 537 C CA . ASN A 1 71 ? 32.822 -1.558 -34.567 1.00 84.81 71 ASN A CA 1
ATOM 538 C C . ASN A 1 71 ? 31.561 -2.194 -33.956 1.00 84.81 71 ASN A C 1
ATOM 540 O O . ASN A 1 71 ? 30.745 -1.478 -33.370 1.00 84.81 71 ASN A O 1
ATOM 544 N N . LYS A 1 72 ? 31.363 -3.510 -34.105 1.00 86.19 72 LYS A N 1
ATOM 545 C CA . LYS A 1 72 ? 30.127 -4.207 -33.707 1.00 86.19 72 LYS A CA 1
ATOM 546 C C . LYS A 1 72 ? 29.749 -3.961 -32.242 1.00 86.19 72 LYS A C 1
ATOM 5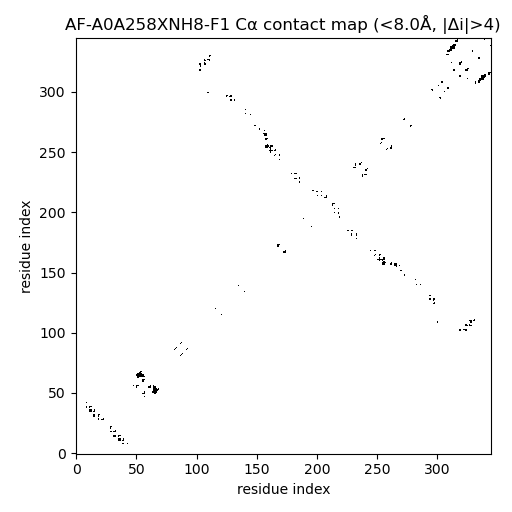48 O O . LYS A 1 72 ? 28.577 -3.742 -31.958 1.00 86.19 72 LYS A O 1
ATOM 553 N N . ASP A 1 73 ? 30.738 -3.935 -31.349 1.00 86.81 73 ASP A N 1
ATOM 554 C CA . ASP A 1 73 ? 30.514 -3.824 -29.907 1.00 86.81 73 ASP A CA 1
ATOM 555 C C . ASP A 1 73 ? 30.051 -2.399 -29.569 1.00 86.81 73 ASP A C 1
ATOM 557 O O . ASP A 1 73 ? 28.990 -2.209 -28.984 1.00 86.81 73 ASP A O 1
ATOM 561 N N . ARG A 1 74 ? 30.730 -1.381 -30.116 1.00 86.50 74 ARG A N 1
ATOM 562 C CA . ARG A 1 74 ? 30.317 0.028 -29.995 1.00 86.50 74 ARG A CA 1
ATOM 563 C C . ARG A 1 74 ? 28.910 0.279 -30.548 1.00 86.50 74 ARG A C 1
ATOM 565 O O . ARG A 1 74 ? 28.146 1.059 -29.978 1.00 86.50 74 ARG A O 1
ATOM 572 N N . ILE A 1 75 ? 28.573 -0.330 -31.688 1.00 86.56 75 ILE A N 1
ATOM 573 C CA . ILE A 1 75 ? 27.236 -0.214 -32.289 1.00 86.56 75 ILE A CA 1
ATOM 574 C C . ILE A 1 75 ? 26.197 -0.864 -31.369 1.00 86.56 75 ILE A C 1
ATOM 576 O O . ILE A 1 75 ? 25.158 -0.254 -31.124 1.00 86.56 75 ILE A O 1
ATOM 580 N N . ALA A 1 76 ? 26.486 -2.050 -30.828 1.00 82.62 76 ALA A N 1
ATOM 581 C CA . ALA A 1 76 ? 25.609 -2.739 -29.888 1.00 82.62 76 ALA A CA 1
ATOM 582 C C . ALA A 1 76 ? 25.371 -1.909 -28.617 1.00 82.62 76 ALA A C 1
ATOM 584 O O . ALA A 1 76 ? 24.215 -1.716 -28.248 1.00 82.62 76 ALA A O 1
ATOM 585 N N . ASP A 1 77 ? 26.419 -1.335 -28.023 1.00 86.69 77 ASP A N 1
ATOM 586 C CA . ASP A 1 77 ? 26.313 -0.478 -26.834 1.00 86.69 77 ASP A CA 1
ATOM 587 C C . ASP A 1 77 ? 25.470 0.774 -27.106 1.00 86.69 77 ASP A C 1
ATOM 589 O O . ASP A 1 77 ? 24.580 1.132 -26.334 1.00 86.69 77 ASP A O 1
ATOM 593 N N . THR A 1 78 ? 25.694 1.419 -28.256 1.00 86.38 78 THR A N 1
ATOM 594 C CA . THR A 1 78 ? 24.928 2.606 -28.665 1.00 86.38 78 THR A CA 1
ATOM 595 C C . THR A 1 78 ? 23.454 2.262 -28.890 1.00 86.38 78 THR A C 1
ATOM 597 O O . THR A 1 78 ? 22.563 3.005 -28.471 1.00 86.38 78 THR A O 1
ATOM 600 N N . MET A 1 79 ? 23.174 1.122 -29.526 1.00 84.69 79 MET A N 1
ATOM 601 C CA . MET A 1 79 ? 21.809 0.637 -29.731 1.00 84.69 79 MET A CA 1
ATOM 602 C C . MET A 1 79 ? 21.138 0.239 -28.415 1.00 84.69 79 MET A C 1
ATOM 604 O O . MET A 1 79 ? 19.960 0.541 -28.231 1.00 84.69 79 MET A O 1
ATOM 608 N N . ALA A 1 80 ? 21.868 -0.388 -27.492 1.00 76.50 80 ALA A N 1
ATOM 609 C CA . ALA A 1 80 ? 21.371 -0.733 -26.165 1.00 76.50 80 ALA A CA 1
ATOM 610 C C . ALA A 1 80 ? 20.988 0.529 -25.380 1.00 76.50 80 ALA A C 1
ATOM 612 O O . ALA A 1 80 ? 19.863 0.621 -24.891 1.00 76.50 80 ALA A O 1
ATOM 613 N N . ALA A 1 81 ? 21.857 1.543 -25.355 1.00 76.31 81 ALA A N 1
ATOM 614 C CA . ALA A 1 81 ? 21.579 2.829 -24.714 1.00 76.31 81 ALA A CA 1
ATOM 615 C C . ALA A 1 81 ? 20.378 3.555 -25.353 1.00 76.31 81 ALA A C 1
ATOM 617 O O . ALA A 1 81 ? 19.531 4.123 -24.656 1.00 76.31 81 ALA A O 1
ATOM 618 N N . PHE A 1 82 ? 20.255 3.509 -26.682 1.00 86.50 82 PHE A N 1
ATOM 619 C CA . PHE A 1 82 ? 19.110 4.074 -27.398 1.00 86.50 82 PHE A CA 1
ATOM 620 C C . PHE A 1 82 ? 17.799 3.347 -27.061 1.00 86.50 82 PHE A C 1
ATOM 622 O O . PHE A 1 82 ? 16.789 3.993 -26.775 1.00 86.50 82 PHE A O 1
ATOM 629 N N . LEU A 1 83 ? 17.808 2.011 -27.041 1.00 78.44 83 LEU A N 1
ATOM 630 C CA . LEU A 1 83 ? 16.651 1.200 -26.656 1.00 78.44 83 LEU A CA 1
ATOM 631 C C . LEU A 1 83 ? 16.265 1.429 -25.190 1.00 78.44 83 LEU A C 1
ATOM 633 O O . LEU A 1 83 ? 15.080 1.571 -24.891 1.00 78.44 83 LEU A O 1
ATOM 637 N N . GLN A 1 84 ? 17.246 1.532 -24.291 1.00 73.31 84 GLN A N 1
ATOM 638 C CA . GLN A 1 84 ? 17.017 1.801 -22.874 1.00 73.31 84 GLN A CA 1
ATOM 639 C C . GLN A 1 84 ? 16.334 3.158 -22.660 1.00 73.31 84 GLN A C 1
ATOM 641 O O . GLN A 1 84 ? 15.330 3.246 -21.955 1.00 73.31 84 GLN A O 1
ATOM 646 N N . SER A 1 85 ? 16.839 4.203 -23.319 1.00 73.62 85 SER A N 1
ATOM 647 C CA . SER A 1 85 ? 16.339 5.575 -23.171 1.00 73.62 85 SER A CA 1
ATOM 648 C C . SER A 1 85 ? 15.000 5.834 -23.869 1.00 73.62 85 SER A C 1
ATOM 650 O O . SER A 1 85 ? 14.222 6.652 -23.383 1.00 73.62 85 SER A O 1
ATOM 652 N N . ASN A 1 86 ? 14.698 5.145 -24.976 1.00 72.25 86 ASN A N 1
ATOM 653 C CA . ASN A 1 86 ? 13.502 5.429 -25.783 1.00 72.25 86 ASN A CA 1
ATOM 654 C C . ASN A 1 86 ? 12.385 4.385 -25.641 1.00 72.25 86 ASN A C 1
ATOM 656 O O . ASN A 1 86 ? 11.212 4.735 -25.750 1.00 72.25 86 ASN A O 1
ATOM 660 N N . PHE A 1 87 ? 12.718 3.114 -25.392 1.00 67.25 87 PHE A N 1
ATOM 661 C CA . PHE A 1 87 ? 11.753 2.005 -25.431 1.00 67.25 87 PHE A CA 1
ATOM 662 C C . PHE A 1 87 ? 11.593 1.259 -24.099 1.00 67.25 87 PHE A C 1
ATOM 664 O O . PHE A 1 87 ? 10.516 0.719 -23.849 1.00 67.25 87 PHE A O 1
ATOM 671 N N . LEU A 1 88 ? 12.608 1.254 -23.227 1.00 63.78 88 LEU A N 1
ATOM 672 C CA . LEU A 1 88 ? 12.570 0.587 -21.913 1.00 63.78 88 LEU A CA 1
ATOM 673 C C . LEU A 1 88 ? 12.419 1.570 -20.745 1.00 63.78 88 LEU A C 1
ATOM 675 O O . LEU A 1 88 ? 12.889 1.318 -19.638 1.00 63.78 88 LEU A O 1
ATOM 679 N N . THR A 1 89 ? 11.749 2.699 -20.963 1.00 67.81 89 THR A N 1
ATOM 680 C CA . THR A 1 89 ? 11.472 3.633 -19.869 1.00 67.81 89 THR A CA 1
ATOM 681 C C . THR A 1 89 ? 10.502 3.000 -18.866 1.00 67.81 89 THR A C 1
ATOM 683 O O . THR A 1 89 ? 9.544 2.320 -19.251 1.00 67.81 89 THR A O 1
ATOM 686 N N . ALA A 1 90 ? 10.722 3.242 -17.568 1.00 57.12 90 ALA A N 1
ATOM 687 C CA . ALA A 1 90 ? 9.899 2.683 -16.490 1.00 57.12 90 ALA A CA 1
ATOM 688 C C . ALA A 1 90 ? 8.372 2.823 -16.718 1.00 57.12 90 ALA A C 1
ATOM 690 O O . ALA A 1 90 ? 7.657 1.848 -16.487 1.00 57.12 90 ALA A O 1
ATOM 691 N N . PRO A 1 91 ? 7.840 3.948 -17.250 1.00 57.19 91 PRO A N 1
ATOM 692 C CA . PRO A 1 91 ? 6.411 4.072 -17.547 1.00 57.19 91 PRO A CA 1
ATOM 693 C C . PRO A 1 91 ? 5.924 3.141 -18.671 1.00 57.19 91 PRO A C 1
ATOM 695 O O . PRO A 1 91 ? 4.821 2.598 -18.590 1.00 57.19 91 PRO A O 1
ATOM 698 N N . VAL A 1 92 ? 6.726 2.944 -19.724 1.00 63.97 92 VAL A N 1
ATOM 699 C CA . VAL A 1 92 ? 6.379 2.091 -20.876 1.00 63.97 92 VAL A CA 1
ATOM 700 C C . VAL A 1 92 ? 6.408 0.619 -20.475 1.00 63.97 92 VAL A C 1
ATOM 702 O O . VAL A 1 92 ? 5.479 -0.127 -20.797 1.00 63.97 92 VAL A O 1
ATOM 705 N N . VAL A 1 93 ? 7.427 0.223 -19.709 1.00 63.62 93 VAL A N 1
ATOM 706 C CA . VAL A 1 93 ? 7.549 -1.134 -19.166 1.00 63.62 93 VAL A CA 1
ATOM 707 C C . VAL A 1 93 ? 6.420 -1.417 -18.177 1.00 63.62 93 VAL A C 1
ATOM 709 O O . VAL A 1 93 ? 5.730 -2.417 -18.344 1.00 63.62 93 VAL A O 1
ATOM 712 N N . ALA A 1 94 ? 6.136 -0.520 -17.226 1.00 55.69 94 ALA A N 1
ATOM 713 C CA . ALA A 1 94 ? 5.045 -0.695 -16.261 1.00 55.69 94 ALA A CA 1
ATOM 714 C C . ALA A 1 94 ? 3.675 -0.851 -16.945 1.00 55.69 94 ALA A C 1
ATOM 716 O O . ALA A 1 94 ? 2.898 -1.743 -16.599 1.00 55.69 94 ALA A O 1
ATOM 717 N N . ARG A 1 95 ? 3.394 -0.044 -17.978 1.00 60.38 95 ARG A N 1
ATOM 718 C CA . ARG A 1 95 ? 2.160 -0.154 -18.773 1.00 60.38 95 ARG A CA 1
ATOM 719 C C . ARG A 1 95 ? 2.065 -1.487 -19.519 1.00 60.38 95 ARG A C 1
ATOM 721 O O . ARG A 1 95 ? 0.971 -2.030 -19.649 1.00 60.38 95 ARG A O 1
ATOM 728 N N . ARG A 1 96 ? 3.187 -2.021 -20.015 1.00 60.69 96 ARG A N 1
ATOM 729 C CA . ARG A 1 96 ? 3.221 -3.324 -20.693 1.00 60.69 96 ARG A CA 1
ATOM 730 C C . ARG A 1 96 ? 3.139 -4.488 -19.704 1.00 60.69 96 ARG A C 1
ATOM 732 O O . ARG A 1 96 ? 2.450 -5.458 -19.998 1.00 60.69 96 ARG A O 1
ATOM 739 N N . MET A 1 97 ? 3.768 -4.369 -18.535 1.00 57.31 97 MET A N 1
ATOM 740 C CA . MET A 1 97 ? 3.683 -5.344 -17.444 1.00 57.31 97 MET A CA 1
ATOM 741 C C . MET A 1 97 ? 2.264 -5.467 -16.887 1.00 57.31 97 MET A C 1
ATOM 743 O O . MET A 1 97 ? 1.858 -6.571 -16.554 1.00 57.31 97 MET A O 1
ATOM 747 N N . GLY A 1 98 ? 1.473 -4.388 -16.876 1.00 56.88 98 GLY A N 1
ATOM 748 C CA . GLY A 1 98 ? 0.050 -4.459 -16.519 1.00 56.88 98 GLY A CA 1
ATOM 749 C C . GLY A 1 98 ? -0.786 -5.370 -17.433 1.00 56.88 98 GLY A C 1
ATOM 750 O O . GLY A 1 98 ? -1.834 -5.850 -17.017 1.00 56.88 98 GLY A O 1
ATOM 751 N N . ALA A 1 99 ? -0.319 -5.644 -18.657 1.00 55.69 99 ALA A N 1
ATOM 752 C CA . ALA A 1 99 ? -0.943 -6.592 -19.582 1.00 55.69 99 ALA A CA 1
ATOM 753 C C . ALA A 1 99 ? -0.364 -8.019 -19.478 1.00 55.69 99 ALA A C 1
ATOM 755 O O . ALA A 1 99 ? -0.863 -8.933 -20.134 1.00 55.69 99 ALA A O 1
ATOM 756 N N . VAL A 1 100 ? 0.694 -8.223 -18.685 1.00 52.88 100 VAL A N 1
ATOM 757 C CA . VAL A 1 100 ? 1.293 -9.539 -18.447 1.00 52.88 100 VAL A CA 1
ATOM 758 C C . VAL A 1 100 ? 0.576 -10.195 -17.273 1.00 52.88 100 VAL A C 1
ATOM 760 O O . VAL A 1 100 ? 0.590 -9.696 -16.151 1.00 52.88 100 VAL A O 1
ATOM 763 N N . ASN A 1 101 ? -0.039 -11.350 -17.525 1.00 58.50 101 ASN A N 1
ATOM 764 C CA . ASN A 1 101 ? -0.740 -12.106 -16.495 1.00 58.50 101 ASN A CA 1
ATOM 765 C C . ASN A 1 101 ? 0.259 -12.907 -15.646 1.00 58.50 101 ASN A C 1
ATOM 767 O O . ASN A 1 101 ? 0.503 -14.092 -15.880 1.00 58.50 101 ASN A O 1
ATOM 771 N N . ALA A 1 102 ? 0.847 -12.235 -14.656 1.00 57.47 102 ALA A N 1
ATOM 772 C CA . ALA A 1 102 ? 1.786 -12.848 -13.724 1.00 57.47 102 ALA A CA 1
ATOM 773 C C . ALA A 1 102 ? 1.154 -14.038 -12.977 1.00 57.47 102 ALA A C 1
ATOM 775 O O . ALA A 1 102 ? 1.827 -15.040 -12.758 1.00 57.47 102 ALA A O 1
ATOM 776 N N . ALA A 1 103 ? -0.142 -13.969 -12.652 1.00 52.41 103 ALA A N 1
ATOM 777 C CA . ALA A 1 103 ? -0.867 -15.055 -11.993 1.00 52.41 103 ALA A CA 1
ATOM 778 C C . ALA A 1 103 ? -1.003 -16.300 -12.885 1.00 52.41 103 ALA A C 1
ATOM 780 O O . ALA A 1 103 ? -0.800 -17.407 -12.403 1.00 52.41 103 ALA A O 1
ATOM 781 N N . ALA A 1 104 ? -1.267 -16.141 -14.186 1.00 55.19 104 ALA A N 1
ATOM 782 C CA . ALA A 1 104 ? -1.323 -17.256 -15.133 1.00 55.19 104 ALA A CA 1
ATOM 783 C C . ALA A 1 104 ? 0.065 -17.843 -15.420 1.00 55.19 104 ALA A C 1
ATOM 785 O O . ALA A 1 104 ? 0.201 -19.058 -15.505 1.00 55.19 104 ALA A O 1
ATOM 786 N N . ALA A 1 105 ? 1.101 -17.005 -15.519 1.00 58.38 105 ALA A N 1
ATOM 787 C CA . ALA A 1 105 ? 2.478 -17.471 -15.684 1.00 58.38 105 ALA A CA 1
ATOM 788 C C . ALA A 1 105 ? 2.959 -18.255 -14.451 1.00 58.38 105 ALA A C 1
ATOM 790 O O . ALA A 1 105 ? 3.530 -19.335 -14.588 1.00 58.38 105 ALA A O 1
ATOM 791 N N . MET A 1 106 ? 2.671 -17.749 -13.246 1.00 54.84 106 MET A N 1
ATOM 792 C CA . MET A 1 106 ? 2.948 -18.451 -11.989 1.00 54.84 106 MET A CA 1
ATOM 793 C C . MET A 1 106 ? 2.086 -19.707 -11.838 1.00 54.84 106 MET A C 1
ATOM 795 O O . MET A 1 106 ? 2.600 -20.737 -11.420 1.00 54.84 106 MET A O 1
ATOM 799 N N . GLY A 1 107 ? 0.808 -19.652 -12.217 1.00 54.34 107 GLY A N 1
ATOM 800 C CA . GLY A 1 107 ? -0.113 -20.786 -12.201 1.00 54.34 107 GLY A CA 1
ATOM 801 C C . GLY A 1 107 ? 0.367 -21.913 -13.107 1.00 54.34 107 GLY A C 1
ATOM 802 O O . GLY A 1 107 ? 0.570 -23.011 -12.615 1.00 54.34 107 GLY A O 1
ATOM 803 N N . ALA A 1 108 ? 0.656 -21.615 -14.378 1.00 58.72 108 ALA A N 1
ATOM 804 C CA . ALA A 1 108 ? 1.203 -22.565 -15.350 1.00 58.72 108 ALA A CA 1
ATOM 805 C C . ALA A 1 108 ? 2.551 -23.147 -14.902 1.00 58.72 108 ALA A C 1
ATOM 807 O O . ALA A 1 108 ? 2.812 -24.336 -15.079 1.00 58.72 108 ALA A O 1
ATOM 808 N N . PHE A 1 109 ? 3.397 -22.319 -14.283 1.00 56.50 109 PHE A N 1
ATOM 809 C CA . PHE A 1 109 ? 4.641 -22.784 -13.686 1.00 56.50 109 PHE A CA 1
ATOM 810 C C . PHE A 1 109 ? 4.359 -23.762 -12.538 1.00 56.50 109 PHE A C 1
ATOM 812 O O . PHE A 1 109 ? 4.913 -24.853 -12.513 1.00 56.50 109 PHE A O 1
ATOM 819 N N . LEU A 1 110 ? 3.479 -23.429 -11.597 1.00 53.97 110 LEU A N 1
ATOM 820 C CA . LEU A 1 110 ? 3.185 -24.284 -10.444 1.00 53.97 110 LEU A CA 1
ATOM 821 C C . LEU A 1 110 ? 2.411 -25.561 -10.817 1.00 53.97 110 LEU A C 1
ATOM 823 O O . LEU A 1 110 ? 2.623 -26.592 -10.188 1.00 53.97 110 LEU A O 1
ATOM 827 N N . SER A 1 111 ? 1.551 -25.515 -11.835 1.00 55.22 111 SER A N 1
ATOM 828 C CA . SER A 1 111 ? 0.619 -26.591 -12.191 1.00 55.22 111 SER A CA 1
ATOM 829 C C . SER A 1 111 ? 1.197 -27.703 -13.064 1.00 55.22 111 SER A C 1
ATOM 831 O O . SER A 1 111 ? 0.536 -28.723 -13.228 1.00 55.22 111 SER A O 1
ATOM 833 N N . ASP A 1 112 ? 2.390 -27.539 -13.641 1.00 48.59 112 ASP A N 1
ATOM 834 C CA . ASP A 1 112 ? 3.029 -28.593 -14.439 1.00 48.59 112 ASP A CA 1
ATOM 835 C C . ASP A 1 112 ? 4.320 -29.098 -13.769 1.00 48.59 112 ASP A C 1
ATOM 837 O O . ASP A 1 112 ? 5.383 -28.492 -13.920 1.00 48.59 112 ASP A O 1
ATOM 841 N N . PRO A 1 113 ? 4.271 -30.207 -13.006 1.00 50.56 113 PRO A N 1
ATOM 842 C CA . PRO A 1 113 ? 5.460 -30.834 -12.439 1.00 50.56 113 PRO A CA 1
ATOM 843 C C . PRO A 1 113 ? 6.175 -31.798 -13.403 1.00 50.56 113 PRO A C 1
ATOM 845 O O . PRO A 1 113 ? 7.180 -32.383 -12.997 1.00 50.56 113 PRO A O 1
ATOM 848 N N . ARG A 1 114 ? 5.661 -32.065 -14.620 1.00 48.88 114 ARG A N 1
ATOM 849 C CA . ARG A 1 114 ? 6.089 -33.246 -15.407 1.00 48.88 114 ARG A CA 1
ATOM 850 C C . ARG A 1 114 ? 6.383 -33.009 -16.892 1.00 48.88 114 ARG A C 1
ATOM 852 O O . ARG A 1 114 ? 6.945 -33.918 -17.503 1.00 48.88 114 ARG A O 1
ATOM 859 N N . THR A 1 115 ? 6.110 -31.838 -17.465 1.00 42.59 115 THR A N 1
ATOM 860 C CA . THR A 1 115 ? 6.241 -31.638 -18.921 1.00 42.59 115 THR A CA 1
ATOM 861 C C . THR A 1 115 ? 7.182 -30.483 -19.278 1.00 42.59 115 THR A C 1
ATOM 863 O O . THR A 1 115 ? 6.777 -29.337 -19.423 1.00 42.59 115 THR A O 1
ATOM 866 N N . GLY A 1 116 ? 8.472 -30.796 -19.454 1.00 38.81 116 GLY A N 1
ATOM 867 C CA . GLY A 1 116 ? 9.449 -29.903 -20.096 1.00 38.81 116 GLY A CA 1
ATOM 868 C C . GLY A 1 116 ? 10.784 -29.798 -19.355 1.00 38.81 116 GLY A C 1
ATOM 869 O O . GLY A 1 116 ? 10.836 -29.344 -18.219 1.00 38.81 116 GLY A O 1
ATOM 870 N N . GLU A 1 117 ? 11.851 -30.247 -20.020 1.00 44.38 117 GLU A N 1
ATOM 871 C CA . GLU A 1 117 ? 13.276 -30.227 -19.646 1.00 44.38 117 GLU A CA 1
ATOM 872 C C . GLU A 1 117 ? 13.663 -29.379 -18.414 1.00 44.38 117 GLU A C 1
ATOM 874 O O . GLU A 1 117 ? 13.785 -28.155 -18.483 1.00 44.38 117 GLU A O 1
ATOM 879 N N . SER A 1 118 ? 13.985 -30.066 -17.308 1.00 50.59 118 SER A N 1
ATOM 880 C CA . SER A 1 118 ? 14.539 -29.524 -16.049 1.00 50.59 118 SER A CA 1
ATOM 881 C C . SER A 1 118 ? 15.562 -28.395 -16.248 1.00 50.59 118 SER A C 1
ATOM 883 O O . SER A 1 118 ? 15.559 -27.418 -15.511 1.00 50.59 118 SER A O 1
ATOM 885 N N . ARG A 1 119 ? 16.396 -28.468 -17.294 1.00 50.78 119 ARG A N 1
ATOM 886 C CA . ARG A 1 119 ? 17.487 -27.513 -17.549 1.00 50.78 119 ARG A CA 1
ATOM 887 C C . ARG A 1 119 ? 17.012 -26.124 -17.984 1.00 50.78 119 ARG A C 1
ATOM 889 O O . ARG A 1 119 ? 17.668 -25.142 -17.654 1.00 50.78 119 ARG A O 1
ATOM 896 N N . LEU A 1 120 ? 15.887 -26.022 -18.695 1.00 47.16 120 LEU A N 1
ATOM 897 C CA . LEU A 1 120 ? 15.312 -24.726 -19.083 1.00 47.16 120 LEU A CA 1
ATOM 898 C C . LEU A 1 120 ? 14.605 -24.057 -17.902 1.00 47.16 120 LEU A C 1
ATOM 900 O O . LEU A 1 120 ? 14.585 -22.833 -17.809 1.00 47.16 120 LEU A O 1
ATOM 904 N N . ARG A 1 121 ? 14.058 -24.854 -16.981 1.00 50.69 121 ARG A N 1
ATOM 905 C CA . ARG A 1 121 ? 13.325 -24.372 -15.810 1.00 50.69 121 ARG A CA 1
ATOM 906 C C . ARG A 1 121 ? 14.249 -23.946 -14.672 1.00 50.69 121 ARG A C 1
ATOM 908 O O . ARG A 1 121 ? 14.028 -22.879 -14.109 1.00 50.69 121 ARG A O 1
ATOM 915 N N . ASP A 1 122 ? 15.309 -24.711 -14.413 1.00 53.50 122 ASP A N 1
ATOM 916 C CA . ASP A 1 122 ? 16.391 -24.310 -13.504 1.00 53.50 122 ASP A CA 1
ATOM 917 C C . ASP A 1 122 ? 17.087 -23.042 -14.027 1.00 53.50 122 ASP A C 1
ATOM 919 O O . ASP A 1 122 ? 17.380 -22.125 -13.263 1.00 53.50 122 ASP A O 1
ATOM 923 N N . GLY A 1 123 ? 17.244 -22.935 -15.353 1.00 49.03 123 GLY A N 1
ATOM 924 C CA . GLY A 1 123 ? 17.733 -21.731 -16.021 1.00 49.03 123 GLY A CA 1
ATOM 925 C C . GLY A 1 123 ? 16.780 -20.539 -15.912 1.00 49.03 123 GLY A C 1
ATOM 926 O O . GLY A 1 123 ? 17.222 -19.449 -15.589 1.00 49.03 123 GLY A O 1
ATOM 927 N N . ALA A 1 124 ? 15.473 -20.711 -16.131 1.00 52.12 124 ALA A N 1
ATOM 928 C CA . ALA A 1 124 ? 14.499 -19.618 -16.047 1.00 52.12 124 ALA A CA 1
ATOM 929 C C . ALA A 1 124 ? 14.242 -19.148 -14.604 1.00 52.12 124 ALA A C 1
ATOM 931 O O . ALA A 1 124 ? 14.115 -17.950 -14.366 1.00 52.12 124 ALA A O 1
ATOM 932 N N . ALA A 1 125 ? 14.197 -20.069 -13.637 1.00 55.38 125 ALA A N 1
ATOM 933 C CA . ALA A 1 125 ? 14.119 -19.732 -12.217 1.00 55.38 125 ALA A CA 1
ATOM 934 C C . ALA A 1 125 ? 15.410 -19.053 -11.739 1.00 55.38 125 ALA A C 1
ATOM 936 O O . ALA A 1 125 ? 15.334 -18.070 -11.006 1.00 55.38 125 ALA A O 1
ATOM 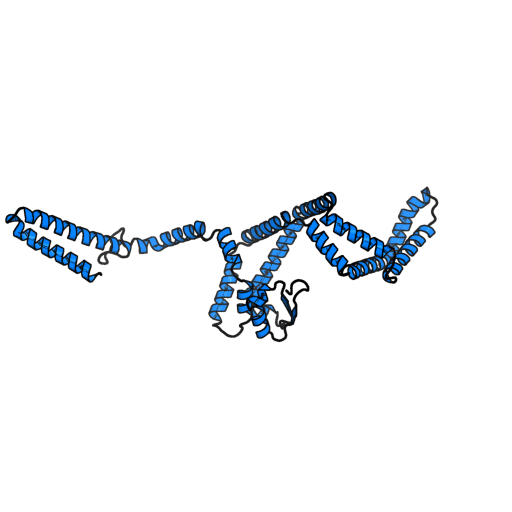937 N N . GLY A 1 126 ? 16.568 -19.521 -12.220 1.00 55.78 126 GLY A N 1
ATOM 938 C CA . GLY A 1 126 ? 17.860 -18.860 -12.048 1.00 55.78 126 GLY A CA 1
ATOM 939 C C . GLY A 1 126 ? 17.859 -17.449 -12.626 1.00 55.78 126 GLY A C 1
ATOM 940 O O . GLY A 1 126 ? 18.162 -16.518 -11.908 1.00 55.78 126 GLY A O 1
ATOM 941 N N . LEU A 1 127 ? 17.384 -17.252 -13.858 1.00 56.22 127 LEU A N 1
ATOM 942 C CA . LEU A 1 127 ? 17.298 -15.931 -14.492 1.00 56.22 127 LEU A CA 1
ATOM 943 C C . LEU A 1 127 ? 16.334 -14.984 -13.773 1.00 56.22 127 LEU A C 1
ATOM 945 O O . LEU A 1 127 ? 16.625 -13.802 -13.657 1.00 56.22 127 LEU A O 1
ATOM 949 N N . VAL A 1 128 ? 15.190 -15.465 -13.280 1.00 60.12 128 VAL A N 1
ATOM 950 C CA . VAL A 1 128 ? 14.274 -14.635 -12.479 1.00 60.12 128 VAL A CA 1
ATOM 951 C C . VAL A 1 128 ? 14.887 -14.312 -11.120 1.00 60.12 128 VAL A C 1
ATOM 953 O O . VAL A 1 128 ? 14.734 -13.187 -10.654 1.00 60.12 128 VAL A O 1
ATOM 956 N N . ALA A 1 129 ? 15.586 -15.260 -10.492 1.00 61.94 129 ALA A N 1
ATOM 957 C CA . ALA A 1 129 ? 16.304 -15.024 -9.245 1.00 61.94 129 ALA A CA 1
ATOM 958 C C . ALA A 1 129 ? 17.458 -14.034 -9.444 1.00 61.94 129 ALA A C 1
ATOM 960 O O . ALA A 1 129 ? 17.546 -13.085 -8.679 1.00 61.94 129 ALA A O 1
ATOM 961 N N . ASP A 1 130 ? 18.253 -14.194 -10.499 1.00 61.22 130 ASP A N 1
ATOM 962 C CA . ASP A 1 130 ? 19.363 -13.322 -10.880 1.00 61.22 130 ASP A CA 1
ATOM 963 C C . ASP A 1 130 ? 18.853 -11.931 -11.259 1.00 61.22 130 ASP A C 1
ATOM 965 O O . ASP A 1 130 ? 19.424 -10.934 -10.841 1.00 61.22 130 ASP A O 1
ATOM 969 N N . VAL A 1 131 ? 17.731 -11.828 -11.980 1.00 63.81 131 VAL A N 1
ATOM 970 C CA . VAL A 1 131 ? 17.071 -10.543 -12.252 1.00 63.81 131 VAL A CA 1
ATOM 971 C C . VAL A 1 131 ? 16.603 -9.910 -10.944 1.00 63.81 131 VAL A C 1
ATOM 973 O O . VAL A 1 131 ? 16.905 -8.751 -10.698 1.00 63.81 131 VAL A O 1
ATOM 976 N N . LEU A 1 132 ? 15.935 -10.658 -10.066 1.00 61.69 132 LEU A N 1
ATOM 977 C CA . LEU A 1 132 ? 15.444 -10.160 -8.777 1.00 61.69 132 LEU A CA 1
ATOM 978 C C . LEU A 1 132 ? 16.568 -9.824 -7.776 1.00 61.69 132 LEU A C 1
ATOM 980 O O . LEU A 1 132 ? 16.352 -9.031 -6.862 1.00 61.69 132 LEU A O 1
ATOM 984 N N . GLU A 1 133 ? 17.745 -10.424 -7.942 1.00 64.75 133 GLU A N 1
ATOM 985 C CA . GLU A 1 133 ? 18.962 -10.179 -7.163 1.00 64.75 133 GLU A CA 1
ATOM 986 C C . GLU A 1 133 ? 19.801 -9.035 -7.755 1.00 64.75 133 GLU A C 1
ATOM 988 O O . GLU A 1 133 ? 20.405 -8.283 -6.998 1.00 64.75 133 GLU A O 1
ATOM 993 N N . SER A 1 134 ? 19.777 -8.860 -9.081 1.00 62.62 134 SER A N 1
ATOM 994 C CA . SER A 1 134 ? 20.412 -7.747 -9.807 1.00 62.62 134 SER A CA 1
ATOM 995 C C . SER A 1 134 ? 19.610 -6.447 -9.756 1.00 62.62 134 SER A C 1
ATOM 997 O O . SER A 1 134 ? 20.161 -5.373 -9.983 1.00 62.62 134 SER A O 1
ATOM 999 N N . LEU A 1 135 ? 18.307 -6.532 -9.483 1.00 61.09 135 LEU A N 1
ATOM 1000 C CA . LEU A 1 135 ? 17.468 -5.368 -9.257 1.00 61.09 135 LEU A CA 1
ATOM 1001 C C . LEU A 1 135 ? 17.793 -4.805 -7.872 1.00 61.09 135 LEU A C 1
ATOM 1003 O O . LEU A 1 135 ? 17.480 -5.428 -6.854 1.00 61.09 135 LEU A O 1
ATOM 1007 N N . ASP A 1 136 ? 18.415 -3.627 -7.851 1.00 58.84 136 ASP A N 1
ATOM 1008 C CA . ASP A 1 136 ? 18.912 -3.017 -6.624 1.00 58.84 136 ASP A CA 1
ATOM 1009 C C . ASP A 1 136 ? 17.794 -2.895 -5.564 1.00 58.84 136 ASP A C 1
ATOM 1011 O O . ASP A 1 136 ? 16.727 -2.320 -5.841 1.00 58.84 136 ASP A O 1
ATOM 1015 N N . PRO A 1 137 ? 18.002 -3.416 -4.335 1.00 58.78 137 PRO A N 1
ATOM 1016 C CA . PRO A 1 137 ? 16.996 -3.400 -3.268 1.00 58.78 137 PRO A CA 1
ATOM 1017 C C . PRO A 1 137 ? 16.500 -1.991 -2.929 1.00 58.78 137 PRO A C 1
ATOM 1019 O O . PRO A 1 137 ? 15.346 -1.807 -2.526 1.00 58.78 137 PRO A O 1
ATOM 1022 N N . GLU A 1 138 ? 17.374 -1.002 -3.096 1.00 60.56 138 GLU A N 1
ATOM 1023 C CA . GLU A 1 138 ? 17.113 0.403 -2.805 1.00 60.56 138 GLU A CA 1
ATOM 1024 C C . GLU A 1 138 ? 16.338 1.087 -3.939 1.00 60.56 138 GLU A C 1
ATOM 1026 O O . GLU A 1 138 ? 15.382 1.814 -3.659 1.00 60.56 138 GLU A O 1
ATOM 1031 N N . GLU A 1 139 ? 16.653 0.789 -5.206 1.00 62.75 139 GLU A N 1
ATOM 1032 C CA . GLU A 1 139 ? 15.974 1.385 -6.364 1.00 62.75 139 GLU A CA 1
ATOM 1033 C C . GLU A 1 139 ? 14.537 0.871 -6.512 1.00 62.75 139 GLU A C 1
ATOM 1035 O O . GLU A 1 139 ? 13.589 1.661 -6.571 1.00 62.75 139 GLU A O 1
ATOM 1040 N N . LEU A 1 140 ? 14.329 -0.451 -6.493 1.00 65.56 140 LEU A N 1
ATOM 1041 C CA . LEU A 1 140 ? 12.977 -1.013 -6.583 1.00 65.56 140 LEU A CA 1
ATOM 1042 C C . LEU A 1 140 ? 12.173 -0.825 -5.303 1.00 65.56 140 LEU A C 1
ATOM 1044 O O . LEU A 1 140 ? 10.978 -0.523 -5.362 1.00 65.56 140 LEU A O 1
ATOM 1048 N N . GLY A 1 141 ? 12.815 -1.005 -4.147 1.00 67.38 141 GLY A N 1
ATOM 1049 C CA . GLY A 1 141 ? 12.170 -0.806 -2.857 1.00 67.38 141 GLY A CA 1
ATOM 1050 C C . GLY A 1 141 ? 11.699 0.637 -2.707 1.00 67.38 141 GLY A C 1
ATOM 1051 O O . GLY A 1 141 ? 10.551 0.863 -2.328 1.00 67.38 141 GLY A O 1
ATOM 1052 N N . GLY A 1 142 ? 12.543 1.611 -3.059 1.00 74.06 142 GLY A N 1
ATOM 1053 C CA . GLY A 1 142 ? 12.206 3.033 -3.035 1.00 74.06 142 GLY A CA 1
ATOM 1054 C C . GLY A 1 142 ? 11.054 3.383 -3.977 1.00 74.06 142 GLY A C 1
ATOM 1055 O O . GLY A 1 142 ? 10.098 4.037 -3.554 1.00 74.06 142 GLY A O 1
ATOM 1056 N N . LEU A 1 143 ? 11.084 2.887 -5.219 1.00 72.81 143 LEU A N 1
ATOM 1057 C CA . LEU A 1 143 ? 10.017 3.117 -6.198 1.00 72.81 143 LEU A CA 1
ATOM 1058 C C . LEU A 1 143 ? 8.683 2.491 -5.771 1.00 72.81 143 LEU A C 1
ATOM 1060 O O . LEU A 1 143 ? 7.653 3.163 -5.818 1.00 72.81 143 LEU A O 1
ATOM 1064 N N . ALA A 1 144 ? 8.683 1.237 -5.311 1.00 72.94 144 ALA A N 1
ATOM 1065 C CA . ALA A 1 144 ? 7.470 0.551 -4.867 1.00 72.94 144 ALA A CA 1
ATOM 1066 C C . ALA A 1 144 ? 6.869 1.206 -3.613 1.00 72.94 144 ALA A C 1
ATOM 1068 O O . ALA A 1 144 ? 5.662 1.450 -3.556 1.00 72.94 144 ALA A O 1
ATOM 1069 N N . LYS A 1 145 ? 7.705 1.549 -2.624 1.00 73.12 145 LYS A N 1
ATOM 1070 C CA . LYS A 1 145 ? 7.273 2.239 -1.397 1.00 73.12 145 LYS A CA 1
ATOM 1071 C C . LYS A 1 145 ? 6.760 3.643 -1.699 1.00 73.12 145 LYS A C 1
ATOM 1073 O O . LYS A 1 145 ? 5.717 4.030 -1.176 1.00 73.12 145 LYS A O 1
ATOM 1078 N N . GLY A 1 146 ? 7.450 4.383 -2.568 1.00 80.38 146 GLY A N 1
ATOM 1079 C CA . GLY A 1 146 ? 7.033 5.707 -3.025 1.00 80.38 146 GLY A CA 1
ATOM 1080 C C . GLY A 1 146 ? 5.707 5.665 -3.783 1.00 80.38 146 GLY A C 1
ATOM 1081 O O . GLY A 1 146 ? 4.816 6.468 -3.509 1.00 80.38 146 GLY A O 1
ATOM 1082 N N . ALA A 1 147 ? 5.527 4.680 -4.667 1.00 80.00 147 ALA A N 1
ATOM 1083 C CA . ALA A 1 147 ? 4.268 4.459 -5.372 1.00 80.00 147 ALA A CA 1
ATOM 1084 C C . ALA A 1 147 ? 3.126 4.110 -4.406 1.00 80.00 147 ALA A C 1
ATOM 1086 O O . ALA A 1 147 ? 2.059 4.716 -4.485 1.00 80.00 147 ALA A O 1
ATOM 1087 N N . LEU A 1 148 ? 3.351 3.188 -3.462 1.00 80.50 148 LEU A N 1
ATOM 1088 C CA . LEU A 1 148 ? 2.359 2.809 -2.451 1.00 80.50 148 LEU A CA 1
ATOM 1089 C C . LEU A 1 148 ? 1.962 4.005 -1.581 1.00 80.50 148 LEU A C 1
ATOM 1091 O O . LEU A 1 148 ? 0.775 4.252 -1.371 1.00 80.50 148 LEU A O 1
ATOM 1095 N N . ARG A 1 149 ? 2.949 4.780 -1.121 1.00 83.44 149 ARG A N 1
ATOM 1096 C CA . ARG A 1 149 ? 2.722 6.008 -0.359 1.00 83.44 149 ARG A CA 1
ATOM 1097 C C . ARG A 1 149 ? 1.899 7.011 -1.164 1.00 83.44 149 ARG A C 1
ATOM 1099 O O . ARG A 1 149 ? 0.900 7.505 -0.658 1.00 83.44 149 ARG A O 1
ATOM 1106 N N . GLY A 1 150 ? 2.261 7.254 -2.423 1.00 85.31 150 GLY A N 1
ATOM 1107 C CA . GLY A 1 150 ? 1.531 8.171 -3.297 1.00 85.31 150 GLY A CA 1
ATOM 1108 C C . GLY A 1 150 ? 0.090 7.729 -3.576 1.00 85.31 150 GLY A C 1
ATOM 1109 O O . GLY A 1 150 ? -0.794 8.573 -3.702 1.00 85.31 150 GLY A O 1
ATOM 1110 N N . GLN A 1 151 ? -0.179 6.421 -3.643 1.00 85.62 151 GLN A N 1
ATOM 1111 C CA . GLN A 1 151 ? -1.547 5.896 -3.749 1.00 85.62 151 GLN A CA 1
ATOM 1112 C C . GLN A 1 151 ? -2.333 6.083 -2.442 1.00 85.62 151 GLN A C 1
ATOM 1114 O O . GLN A 1 151 ? -3.467 6.555 -2.477 1.00 85.62 151 GLN A O 1
ATOM 1119 N N . LEU A 1 152 ? -1.722 5.787 -1.290 1.00 86.31 152 LEU A N 1
ATOM 1120 C CA . LEU A 1 152 ? -2.321 6.005 0.035 1.00 86.31 152 LEU A CA 1
ATOM 1121 C C . LEU A 1 152 ? -2.619 7.485 0.316 1.00 86.31 152 LEU A C 1
ATOM 1123 O O . LEU A 1 152 ? -3.617 7.807 0.957 1.00 86.31 152 LEU A O 1
ATOM 1127 N N . GLU A 1 153 ? -1.775 8.394 -0.172 1.00 87.56 153 GLU A N 1
ATOM 1128 C CA . GLU A 1 153 ? -1.992 9.838 -0.048 1.00 87.56 153 GLU A CA 1
ATOM 1129 C C . GLU A 1 153 ? -3.221 10.296 -0.843 1.00 87.56 153 GLU A C 1
ATOM 1131 O O . GLU A 1 153 ? -4.015 11.081 -0.320 1.00 87.56 153 GLU A O 1
ATOM 1136 N N . LYS A 1 154 ? -3.413 9.765 -2.058 1.00 88.25 154 LYS A N 1
ATOM 1137 C CA . LYS A 1 154 ? -4.547 10.089 -2.942 1.00 88.25 154 LYS A CA 1
ATOM 1138 C C . LYS A 1 154 ? -5.870 9.472 -2.502 1.00 88.25 154 LYS A C 1
ATOM 1140 O O . LYS A 1 154 ? -6.921 10.015 -2.825 1.00 88.25 154 LYS A O 1
ATOM 1145 N N . LEU A 1 155 ? -5.829 8.331 -1.818 1.00 89.50 155 LEU A N 1
ATOM 1146 C CA . LEU A 1 155 ? -7.029 7.646 -1.358 1.00 89.50 155 LEU A CA 1
ATOM 1147 C C . LEU A 1 155 ? -7.662 8.416 -0.193 1.00 89.50 155 LEU A C 1
ATOM 1149 O O . LEU A 1 155 ? -7.015 8.624 0.835 1.00 89.50 155 LEU A O 1
ATOM 1153 N N . GLU A 1 156 ? -8.929 8.798 -0.328 1.00 90.56 156 GLU A N 1
ATOM 1154 C CA . GLU A 1 156 ? -9.721 9.304 0.795 1.00 90.56 156 GLU A CA 1
ATOM 1155 C C . GLU A 1 156 ? -10.111 8.124 1.691 1.00 90.56 156 GLU A C 1
ATOM 1157 O O . GLU A 1 156 ? -10.918 7.272 1.315 1.00 90.56 156 GLU A O 1
ATOM 1162 N N . LEU A 1 157 ? -9.506 8.042 2.876 1.00 92.38 157 LEU A N 1
ATOM 1163 C CA . LEU A 1 157 ? -9.665 6.895 3.768 1.00 92.38 157 LEU A CA 1
ATOM 1164 C C . LEU A 1 157 ? -11.005 6.952 4.511 1.00 92.38 157 LEU A C 1
ATOM 1166 O O . LEU A 1 157 ? -11.618 5.917 4.764 1.00 92.38 157 LEU A O 1
ATOM 1170 N N . SER A 1 158 ? -11.479 8.159 4.830 1.00 94.62 158 SER A N 1
ATOM 1171 C CA . SER A 1 158 ? -12.702 8.358 5.616 1.00 94.62 158 SER A CA 1
ATOM 1172 C C . SER A 1 158 ? -13.954 7.739 4.978 1.00 94.62 158 SER A C 1
ATOM 1174 O O . SER A 1 158 ? -14.594 6.917 5.636 1.00 94.62 158 SER A O 1
ATOM 1176 N N . PRO A 1 159 ? -14.304 8.035 3.707 1.00 93.81 159 PRO A N 1
ATOM 1177 C CA . PRO A 1 159 ? -15.522 7.493 3.106 1.00 93.81 159 PRO A CA 1
ATOM 1178 C C . PRO A 1 159 ? -15.465 5.970 2.968 1.00 93.81 159 PRO A C 1
ATOM 1180 O O . PRO A 1 159 ? -16.479 5.297 3.127 1.00 93.81 159 PRO A O 1
ATOM 1183 N N . LEU A 1 160 ? -14.274 5.422 2.711 1.00 92.38 160 LEU A N 1
ATOM 1184 C CA . LEU A 1 160 ? -14.058 3.986 2.575 1.00 92.38 160 LEU A CA 1
ATOM 1185 C C . LEU A 1 160 ? -14.280 3.269 3.913 1.00 92.38 160 LEU A C 1
ATOM 1187 O O . LEU A 1 160 ? -15.013 2.284 3.966 1.00 92.38 160 LEU A O 1
ATOM 1191 N N . LEU A 1 161 ? -13.719 3.795 5.007 1.00 92.94 161 LEU A N 1
ATOM 1192 C CA . LEU A 1 161 ? -13.966 3.271 6.354 1.00 92.94 161 LEU A CA 1
ATOM 1193 C C . LEU A 1 161 ? -15.443 3.373 6.745 1.00 92.94 161 LEU A C 1
ATOM 1195 O O . LEU A 1 161 ? -15.983 2.423 7.303 1.00 92.94 161 LEU A O 1
ATOM 1199 N N . GLY A 1 162 ? -16.101 4.488 6.421 1.00 93.81 162 GLY A N 1
ATOM 1200 C CA . GLY A 1 162 ? -17.524 4.676 6.698 1.00 93.81 162 GLY A CA 1
ATOM 1201 C C . GLY A 1 162 ? -18.415 3.684 5.945 1.00 93.81 162 GLY A C 1
ATOM 1202 O O . GLY A 1 162 ? -19.304 3.088 6.544 1.00 93.81 162 GLY A O 1
ATOM 1203 N N . GLN A 1 163 ? -18.132 3.423 4.665 1.00 93.12 163 GLN A N 1
ATOM 1204 C CA . GLN A 1 163 ? -18.851 2.418 3.870 1.00 93.12 163 GLN A CA 1
ATOM 1205 C C . GLN A 1 163 ? -18.628 0.994 4.391 1.00 93.12 163 GLN A C 1
ATOM 1207 O O . GLN A 1 163 ? -19.587 0.235 4.519 1.00 93.12 163 GLN A O 1
ATOM 1212 N N . LEU A 1 164 ? -17.384 0.634 4.726 1.00 92.75 164 LEU A N 1
ATOM 1213 C CA . LEU A 1 164 ? -17.070 -0.678 5.299 1.00 92.75 164 LEU A CA 1
ATOM 1214 C C . LEU A 1 164 ? -17.753 -0.883 6.652 1.00 92.75 164 LEU A C 1
ATOM 1216 O O . LEU A 1 164 ? -18.323 -1.945 6.896 1.00 92.75 164 LEU A O 1
ATOM 1220 N N . LEU A 1 165 ? -17.716 0.133 7.518 1.00 93.25 165 LEU A N 1
ATOM 1221 C CA . LEU A 1 165 ? -18.380 0.093 8.815 1.00 93.25 165 LEU A CA 1
ATOM 1222 C C . LEU A 1 165 ? -19.900 0.000 8.642 1.00 93.25 165 LEU A C 1
ATOM 1224 O O . LEU A 1 165 ? -20.521 -0.858 9.258 1.00 93.25 165 LEU A O 1
ATOM 1228 N N . GLY A 1 166 ? -20.488 0.806 7.754 1.00 91.94 166 GLY A N 1
ATOM 1229 C CA . GLY A 1 166 ? -21.916 0.757 7.437 1.00 91.94 166 GLY A CA 1
ATOM 1230 C C . GLY A 1 166 ? -22.363 -0.613 6.921 1.00 91.94 166 GLY A C 1
ATOM 1231 O O . GLY A 1 166 ? -23.364 -1.146 7.394 1.00 91.94 166 GLY A O 1
ATOM 1232 N N . ALA A 1 167 ? -21.589 -1.231 6.024 1.00 91.50 167 ALA A N 1
ATOM 1233 C CA . ALA A 1 167 ? -21.859 -2.582 5.533 1.00 91.50 167 ALA A CA 1
ATOM 1234 C C . ALA A 1 167 ? -21.737 -3.640 6.646 1.00 91.50 167 ALA A C 1
ATOM 1236 O O . ALA A 1 167 ? -22.606 -4.496 6.794 1.00 91.50 167 ALA A O 1
ATOM 1237 N N . ALA A 1 168 ? -20.697 -3.559 7.484 1.00 91.88 168 ALA A N 1
ATOM 1238 C CA . ALA A 1 168 ? -20.524 -4.467 8.619 1.00 91.88 168 ALA A CA 1
ATOM 1239 C C . ALA A 1 168 ? -21.633 -4.322 9.680 1.00 91.88 168 ALA A C 1
ATOM 1241 O O . ALA A 1 168 ? -21.957 -5.295 10.372 1.00 91.88 168 ALA A O 1
ATOM 1242 N N . ILE A 1 169 ? -22.209 -3.122 9.810 1.00 91.25 169 ILE A N 1
ATOM 1243 C CA . ILE A 1 169 ? -23.375 -2.869 10.656 1.00 91.25 169 ILE A CA 1
ATOM 1244 C C . ILE A 1 169 ? -24.628 -3.496 10.050 1.00 91.25 169 ILE A C 1
ATOM 1246 O O . ILE A 1 169 ? -25.296 -4.265 10.738 1.00 91.25 169 ILE A O 1
ATOM 1250 N N . ALA A 1 170 ? -24.899 -3.236 8.768 1.00 89.25 170 ALA A N 1
ATOM 1251 C CA . ALA A 1 170 ? -26.060 -3.773 8.057 1.00 89.25 170 ALA A CA 1
ATOM 1252 C C . ALA A 1 170 ? -26.112 -5.312 8.077 1.00 89.25 170 ALA A C 1
ATOM 1254 O O . ALA A 1 170 ? -27.178 -5.887 8.284 1.00 89.25 170 ALA A O 1
ATOM 1255 N N . ASP A 1 171 ? -24.957 -5.971 7.945 1.00 88.25 171 ASP A N 1
ATOM 1256 C CA . ASP A 1 171 ? -24.840 -7.435 7.982 1.00 88.25 171 ASP A CA 1
ATOM 1257 C C . ASP A 1 171 ? -24.763 -8.021 9.410 1.00 88.25 171 ASP A C 1
ATOM 1259 O O . ASP A 1 171 ? -24.593 -9.230 9.577 1.00 88.25 171 ASP A O 1
ATOM 1263 N N . GLY A 1 172 ? -24.786 -7.193 10.464 1.00 86.88 172 GLY A N 1
ATOM 1264 C CA . GLY A 1 172 ? -24.629 -7.646 11.855 1.00 86.88 172 GLY A CA 1
ATOM 1265 C C . GLY A 1 172 ? -23.241 -8.217 12.201 1.00 86.88 172 GLY A C 1
ATOM 1266 O O . GLY A 1 172 ? -23.035 -8.749 13.292 1.00 86.88 172 GLY A O 1
ATOM 1267 N N . ARG A 1 173 ? -22.249 -8.085 11.308 1.00 89.12 173 ARG A N 1
ATOM 1268 C CA . ARG A 1 173 ? -20.884 -8.635 11.466 1.00 89.12 173 ARG A CA 1
ATOM 1269 C C . ARG A 1 173 ? -20.062 -7.968 12.568 1.00 89.12 173 ARG A C 1
ATOM 1271 O O . ARG A 1 173 ? -19.078 -8.540 13.029 1.00 89.12 173 ARG A O 1
ATOM 1278 N N . HIS A 1 174 ? -20.446 -6.769 12.987 1.00 88.19 174 HIS A N 1
ATOM 1279 C CA . HIS A 1 174 ? -19.815 -6.046 14.091 1.00 88.19 174 HIS A CA 1
ATOM 1280 C C . HIS A 1 174 ? -20.169 -6.613 15.480 1.00 88.19 174 HIS A C 1
ATOM 1282 O O . HIS A 1 174 ? -19.402 -6.415 16.424 1.00 88.19 174 HIS A O 1
ATOM 1288 N N . MET A 1 175 ? -21.266 -7.371 15.616 1.00 85.44 175 MET A N 1
ATOM 1289 C CA . MET A 1 175 ? -21.736 -7.847 16.925 1.00 85.44 175 MET A CA 1
ATOM 1290 C C . MET A 1 175 ? -20.752 -8.776 17.641 1.00 85.44 175 MET A C 1
ATOM 1292 O O . MET A 1 175 ? -20.438 -8.497 18.800 1.00 85.44 175 MET A O 1
ATOM 1296 N N . PRO A 1 176 ? -20.167 -9.801 16.988 1.00 88.25 176 PRO A N 1
ATOM 1297 C CA . PRO A 1 176 ? -19.177 -10.655 17.642 1.00 88.25 176 PRO A CA 1
ATOM 1298 C C . PRO A 1 176 ? -17.923 -9.887 18.081 1.00 88.25 176 PRO A C 1
ATOM 1300 O O . PRO A 1 176 ? -17.289 -10.245 19.072 1.00 88.25 176 PRO A O 1
ATOM 1303 N N . VAL A 1 177 ? -17.562 -8.813 17.365 1.00 89.50 177 VAL A N 1
ATOM 1304 C CA . VAL A 1 177 ? -16.415 -7.962 17.715 1.00 89.50 177 VAL A CA 1
ATOM 1305 C C . VAL A 1 177 ? -16.708 -7.176 18.990 1.00 89.50 177 VAL A C 1
ATOM 1307 O O . VAL A 1 177 ? -15.877 -7.163 19.896 1.00 89.50 177 VAL A O 1
ATOM 1310 N N . ILE A 1 178 ? -17.895 -6.569 19.093 1.00 88.50 178 ILE A N 1
ATOM 1311 C CA . ILE A 1 178 ? -18.335 -5.858 20.302 1.00 88.50 178 ILE A CA 1
ATOM 1312 C C . ILE A 1 178 ? -18.399 -6.820 21.488 1.00 88.50 178 ILE A C 1
ATOM 1314 O O . ILE A 1 178 ? -17.859 -6.518 22.548 1.00 88.50 178 ILE A O 1
ATOM 1318 N N . GLU A 1 179 ? -18.997 -7.997 21.311 1.00 88.56 179 GLU A N 1
ATOM 1319 C CA . GLU A 1 179 ? -19.096 -9.007 22.370 1.00 88.56 179 GLU A CA 1
ATOM 1320 C C . GLU A 1 179 ? -17.715 -9.487 22.828 1.00 88.56 179 GLU A C 1
ATOM 1322 O O . GLU A 1 179 ? -17.459 -9.590 24.029 1.00 88.56 179 GLU A O 1
ATOM 1327 N N . SER A 1 180 ? -16.791 -9.720 21.890 1.00 90.25 180 SER A N 1
ATOM 1328 C CA . SER A 1 180 ? -15.410 -10.074 22.218 1.00 90.25 180 SER A CA 1
ATOM 1329 C C . SER A 1 180 ? -14.689 -8.949 22.956 1.00 90.25 180 SER A C 1
ATOM 1331 O O . SER A 1 180 ? -13.917 -9.236 23.869 1.00 90.25 180 SER A O 1
ATOM 1333 N N . LEU A 1 181 ? -14.913 -7.689 22.576 1.00 89.88 181 LEU A N 1
ATOM 1334 C CA . LEU A 1 181 ? -14.320 -6.536 23.249 1.00 89.88 181 LEU A CA 1
ATOM 1335 C C . LEU A 1 181 ? -14.862 -6.396 24.669 1.00 89.88 181 LEU A C 1
ATOM 1337 O O . LEU A 1 181 ? -14.065 -6.330 25.596 1.00 89.88 181 LEU A O 1
ATOM 1341 N N . ILE A 1 182 ? -16.183 -6.435 24.859 1.00 89.06 182 ILE A N 1
ATOM 1342 C CA . ILE A 1 182 ? -16.813 -6.343 26.185 1.00 89.06 182 ILE A CA 1
ATOM 1343 C C . ILE A 1 182 ? -16.328 -7.481 27.083 1.00 89.06 182 ILE A C 1
ATOM 1345 O O . ILE A 1 182 ? -15.944 -7.235 28.225 1.00 89.06 182 ILE A O 1
ATOM 1349 N N . ARG A 1 183 ? -16.274 -8.714 26.561 1.00 89.88 183 ARG A N 1
ATOM 1350 C CA . ARG A 1 183 ? -15.730 -9.864 27.291 1.00 89.88 183 ARG A CA 1
ATOM 1351 C C . ARG A 1 183 ? -14.280 -9.629 27.688 1.00 89.88 183 ARG A C 1
ATOM 1353 O O . ARG A 1 183 ? -13.940 -9.799 28.852 1.00 89.88 183 ARG A O 1
ATOM 1360 N N . LYS A 1 184 ? -13.436 -9.200 26.747 1.00 92.19 184 LYS A N 1
ATOM 1361 C CA . LYS A 1 184 ? -12.021 -8.959 27.031 1.00 92.19 184 LYS A CA 1
ATOM 1362 C C . LYS A 1 184 ? -11.829 -7.832 28.038 1.00 92.19 184 LYS A C 1
ATOM 1364 O O . LYS A 1 184 ? -10.942 -7.925 28.882 1.00 92.19 184 LYS A O 1
ATOM 1369 N N . THR A 1 185 ? -12.656 -6.792 27.977 1.00 90.00 185 THR A N 1
ATOM 1370 C CA . THR A 1 185 ? -12.673 -5.712 28.961 1.00 90.00 185 THR A CA 1
ATOM 1371 C C . THR A 1 185 ? -13.066 -6.235 30.334 1.00 90.00 185 THR A C 1
ATOM 1373 O O . THR A 1 185 ? -12.348 -5.950 31.282 1.00 90.00 185 THR A O 1
ATOM 1376 N N . ALA A 1 186 ? -14.131 -7.034 30.442 1.00 87.06 186 ALA A N 1
ATOM 1377 C CA . ALA A 1 186 ? -14.551 -7.633 31.707 1.00 87.06 186 ALA A CA 1
ATOM 1378 C C . ALA A 1 186 ? -13.451 -8.529 32.304 1.00 87.06 186 ALA A C 1
ATOM 1380 O O . ALA A 1 186 ? -13.056 -8.315 33.444 1.00 87.06 186 ALA A O 1
ATOM 1381 N N . GLU A 1 187 ? -12.876 -9.435 31.503 1.00 88.75 187 GLU A N 1
ATOM 1382 C CA . GLU A 1 187 ? -11.759 -10.305 31.910 1.00 88.75 187 GLU A CA 1
ATOM 1383 C C . GLU A 1 187 ? -10.529 -9.503 32.351 1.00 88.75 187 GLU A C 1
ATOM 1385 O O . GLU A 1 187 ? -9.873 -9.842 33.331 1.00 88.75 187 GLU A O 1
ATOM 1390 N N . THR A 1 188 ? -10.185 -8.437 31.620 1.00 88.94 188 THR A N 1
ATOM 1391 C CA . THR A 1 188 ? -9.029 -7.593 31.955 1.00 88.94 188 THR A CA 1
ATOM 1392 C C . THR A 1 188 ? -9.283 -6.812 33.239 1.00 88.94 188 THR A C 1
ATOM 1394 O O . THR A 1 188 ? -8.358 -6.624 34.023 1.00 88.94 188 THR A O 1
ATOM 1397 N N . LEU A 1 189 ? -10.517 -6.357 33.458 1.00 86.75 189 LEU A N 1
ATOM 1398 C CA . LEU A 1 189 ? -10.899 -5.633 34.661 1.00 86.75 189 LEU A CA 1
ATOM 1399 C C . LEU A 1 189 ? -10.838 -6.565 35.883 1.00 86.75 189 LEU A C 1
ATOM 1401 O O . LEU A 1 189 ? -10.170 -6.229 36.853 1.00 86.75 189 LEU A O 1
ATOM 1405 N N . GLU A 1 190 ? -11.401 -7.772 35.777 1.00 84.94 190 GLU A N 1
ATOM 1406 C CA . GLU A 1 190 ? -11.371 -8.805 36.824 1.00 84.94 190 GLU A CA 1
ATOM 1407 C C . GLU A 1 190 ? -9.936 -9.261 37.140 1.00 84.94 190 GLU A C 1
ATOM 1409 O O . GLU A 1 190 ? -9.518 -9.290 38.295 1.00 84.94 190 GLU A O 1
ATOM 1414 N N . ALA A 1 191 ? -9.114 -9.518 36.116 1.00 88.69 191 ALA A N 1
ATOM 1415 C CA . ALA A 1 191 ? -7.718 -9.922 36.305 1.00 88.69 191 ALA A CA 1
ATOM 1416 C C . ALA A 1 191 ? -6.848 -8.849 36.987 1.00 88.69 191 ALA A C 1
ATOM 1418 O O . ALA A 1 191 ? -5.792 -9.170 37.532 1.00 88.69 191 ALA A O 1
ATOM 1419 N N . ASN A 1 192 ? -7.268 -7.582 36.940 1.00 88.56 192 ASN A N 1
ATOM 1420 C CA . ASN A 1 192 ? -6.568 -6.455 37.554 1.00 88.56 192 ASN A CA 1
ATOM 1421 C C . ASN A 1 192 ? -7.353 -5.853 38.730 1.00 88.56 192 ASN A C 1
ATOM 1423 O O . ASN A 1 192 ? -7.046 -4.735 39.145 1.00 88.56 192 ASN A O 1
ATOM 1427 N N . GLU A 1 193 ? -8.337 -6.571 39.282 1.00 84.00 193 GLU A N 1
ATOM 1428 C CA . GLU A 1 193 ? -9.244 -6.056 40.312 1.00 84.00 193 GLU A CA 1
ATOM 1429 C C . GLU A 1 193 ? -8.487 -5.457 41.502 1.00 84.00 193 GLU A C 1
ATOM 1431 O O . GLU A 1 193 ? -8.770 -4.329 41.892 1.00 84.00 193 GLU A O 1
ATOM 1436 N N . ALA A 1 194 ? -7.475 -6.157 42.025 1.00 83.38 194 ALA A N 1
ATOM 1437 C CA . ALA A 1 194 ? -6.682 -5.683 43.161 1.00 83.38 194 ALA A CA 1
ATOM 1438 C C . ALA A 1 194 ? -5.954 -4.360 42.862 1.00 83.38 194 ALA A C 1
ATOM 1440 O O . ALA A 1 194 ? -5.987 -3.436 43.671 1.00 83.38 194 ALA A O 1
ATOM 1441 N N . LEU A 1 195 ? -5.353 -4.238 41.673 1.00 85.56 195 LEU A N 1
ATOM 1442 C CA . LEU A 1 195 ? -4.654 -3.023 41.244 1.00 85.56 195 LEU A CA 1
ATOM 1443 C C . LEU A 1 195 ? -5.636 -1.865 41.028 1.00 85.56 195 LEU A C 1
ATOM 1445 O O . LEU A 1 195 ? -5.336 -0.713 41.348 1.00 85.56 195 LEU A O 1
ATOM 1449 N N . ILE A 1 196 ? -6.825 -2.160 40.498 1.00 83.44 196 ILE A N 1
ATOM 1450 C CA . ILE A 1 196 ? -7.891 -1.175 40.309 1.00 83.44 196 ILE A CA 1
ATOM 1451 C C . ILE A 1 196 ? -8.430 -0.716 41.664 1.00 83.44 196 ILE A C 1
ATOM 1453 O O . ILE A 1 196 ? -8.553 0.488 41.872 1.00 83.44 196 ILE A O 1
ATOM 1457 N N . GLN A 1 197 ? -8.694 -1.635 42.595 1.00 78.75 197 GLN A N 1
ATOM 1458 C CA . GLN A 1 197 ? -9.130 -1.316 43.955 1.00 78.75 197 GLN A CA 1
ATOM 1459 C C . GLN A 1 197 ? -8.095 -0.465 44.690 1.00 78.75 197 GLN A C 1
ATOM 1461 O O . GLN A 1 197 ? -8.478 0.534 45.291 1.00 78.75 197 GLN A O 1
ATOM 1466 N N . GLU A 1 198 ? -6.804 -0.791 44.588 1.00 81.56 198 GLU A N 1
ATOM 1467 C CA . GLU A 1 198 ? -5.708 -0.009 45.172 1.00 81.56 198 GLU A CA 1
ATOM 1468 C C . GLU A 1 198 ? -5.631 1.397 44.561 1.00 81.56 198 GLU A C 1
ATOM 1470 O O . GLU A 1 198 ? -5.664 2.392 45.283 1.00 81.56 198 GLU A O 1
ATOM 1475 N N . THR A 1 199 ? -5.640 1.505 43.227 1.00 81.44 199 THR A N 1
ATOM 1476 C CA . THR A 1 199 ? -5.613 2.803 42.526 1.00 81.44 199 THR A CA 1
ATOM 1477 C C . THR A 1 199 ? -6.831 3.655 42.883 1.00 81.44 199 THR A C 1
ATOM 1479 O O . THR A 1 199 ? -6.733 4.877 43.040 1.00 81.44 199 THR A O 1
ATOM 1482 N N . ILE A 1 200 ? -7.998 3.016 42.997 1.00 77.44 200 ILE A N 1
ATOM 1483 C CA . ILE A 1 200 ? -9.227 3.657 43.440 1.00 77.44 200 ILE A CA 1
ATOM 1484 C C . ILE A 1 200 ? -9.086 4.078 44.898 1.00 77.44 200 ILE A C 1
ATOM 1486 O O . ILE A 1 200 ? -9.408 5.219 45.171 1.00 77.44 200 ILE A O 1
ATOM 1490 N N . HIS A 1 201 ? -8.568 3.259 45.813 1.00 73.25 201 HIS A N 1
ATOM 1491 C CA . HIS A 1 201 ? -8.367 3.647 47.215 1.00 73.25 201 HIS A CA 1
ATOM 1492 C C . HIS A 1 201 ? -7.411 4.839 47.343 1.00 73.25 201 HIS A C 1
ATOM 1494 O O . HIS A 1 201 ? -7.719 5.797 48.049 1.00 73.25 201 HIS A O 1
ATOM 1500 N N . GLU A 1 202 ? -6.292 4.845 46.616 1.00 76.19 202 GLU A N 1
ATOM 1501 C CA . GLU A 1 202 ? -5.329 5.952 46.632 1.00 76.19 202 GLU A CA 1
ATOM 1502 C C . GLU A 1 202 ? -5.928 7.257 46.087 1.00 76.19 202 GLU A C 1
ATOM 1504 O O . GLU A 1 202 ? -5.840 8.313 46.725 1.00 76.19 202 GLU A O 1
ATOM 1509 N N . ARG A 1 203 ? -6.569 7.204 44.910 1.00 72.94 203 ARG A N 1
ATOM 1510 C CA . ARG A 1 203 ? -7.160 8.392 44.266 1.00 72.94 203 ARG A CA 1
ATOM 1511 C C . ARG A 1 203 ? -8.454 8.831 44.929 1.00 72.94 203 ARG A C 1
ATOM 1513 O O . ARG A 1 203 ? -8.706 10.032 45.036 1.00 72.94 203 ARG A O 1
ATOM 1520 N N . ALA A 1 204 ? -9.265 7.881 45.380 1.00 68.56 204 ALA A N 1
ATOM 1521 C CA . ALA A 1 204 ? -10.454 8.161 46.156 1.00 68.56 204 ALA A CA 1
ATOM 1522 C C . ALA A 1 204 ? -10.034 8.802 47.468 1.00 68.56 204 ALA A C 1
A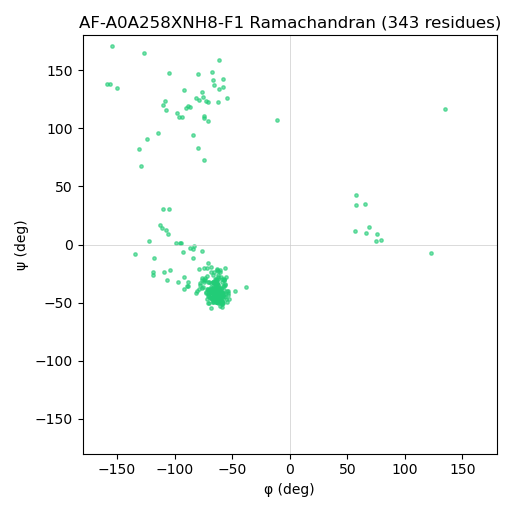TOM 1524 O O . ALA A 1 204 ? -10.607 9.828 47.762 1.00 68.56 204 ALA A O 1
ATOM 1525 N N . ASN A 1 205 ? -8.998 8.370 48.198 1.00 64.12 205 ASN A N 1
ATOM 1526 C CA . ASN A 1 205 ? -8.596 9.063 49.436 1.00 64.12 205 ASN A CA 1
ATOM 1527 C C . ASN A 1 205 ? -8.280 10.554 49.225 1.00 64.12 205 ASN A C 1
ATOM 1529 O O . ASN A 1 205 ? -8.615 11.387 50.071 1.00 64.12 205 ASN A O 1
ATOM 1533 N N . ALA A 1 206 ? -7.705 10.921 48.076 1.00 66.50 206 ALA A N 1
ATOM 1534 C CA . ALA A 1 206 ? -7.479 12.322 47.717 1.00 66.50 206 ALA A CA 1
ATOM 1535 C C . ALA A 1 206 ? -8.789 13.115 47.500 1.00 66.50 206 ALA A C 1
ATOM 1537 O O . ALA A 1 206 ? -8.853 14.297 47.832 1.00 66.50 206 ALA A O 1
ATOM 1538 N N . ILE A 1 207 ? -9.840 12.468 46.986 1.00 63.84 207 ILE A N 1
ATOM 1539 C CA . ILE A 1 207 ? -11.149 13.072 46.669 1.00 63.84 207 ILE A CA 1
ATOM 1540 C C . ILE A 1 207 ? -12.143 12.959 47.849 1.00 63.84 207 ILE A C 1
ATOM 1542 O O . ILE A 1 207 ? -12.879 13.904 48.134 1.00 63.84 207 ILE A O 1
ATOM 1546 N N . LEU A 1 208 ? -12.133 11.837 48.572 1.00 62.81 208 LEU A N 1
ATOM 1547 C CA . LEU A 1 208 ? -12.907 11.483 49.770 1.00 62.81 208 LEU A CA 1
ATOM 1548 C C . LEU A 1 208 ? -12.676 12.527 50.869 1.00 62.81 208 LEU A C 1
ATOM 1550 O O . LEU A 1 208 ? -13.637 13.021 51.454 1.00 62.81 208 LEU A O 1
ATOM 1554 N N . ARG A 1 209 ? -11.421 12.965 51.074 1.00 64.69 209 ARG A N 1
ATOM 1555 C CA . ARG A 1 209 ? -11.080 14.031 52.040 1.00 64.69 209 ARG A CA 1
ATOM 1556 C C . ARG A 1 209 ? -11.715 15.387 51.722 1.00 64.69 209 ARG A C 1
ATOM 1558 O O . ARG A 1 209 ? -11.847 16.203 52.629 1.00 64.69 209 ARG A O 1
ATOM 1565 N N . TRP A 1 210 ? -12.094 15.640 50.469 1.00 63.91 210 TRP A N 1
ATOM 1566 C CA . TRP A 1 210 ? -12.671 16.918 50.038 1.00 63.91 210 TRP A CA 1
ATOM 1567 C C . TRP A 1 210 ? -14.192 16.861 49.827 1.00 63.91 210 TRP A C 1
ATOM 1569 O O . TRP A 1 210 ? -14.854 17.892 49.894 1.00 63.91 210 TRP A O 1
ATOM 1579 N N . THR A 1 211 ? -14.753 15.666 49.610 1.00 65.75 211 THR A N 1
ATOM 1580 C CA . THR A 1 211 ? -16.170 15.462 49.244 1.00 65.75 211 THR A CA 1
ATOM 1581 C C . THR A 1 211 ? -16.983 14.653 50.260 1.00 65.75 211 THR A C 1
ATOM 1583 O O . THR A 1 211 ? -18.206 14.631 50.158 1.00 65.75 211 THR A O 1
ATOM 1586 N N . GLY A 1 212 ? -16.346 14.009 51.247 1.00 63.06 212 GLY A N 1
ATOM 1587 C CA . GLY A 1 212 ? -17.031 13.212 52.276 1.00 63.06 212 GLY A CA 1
ATOM 1588 C C . GLY A 1 212 ? -17.667 11.917 51.759 1.00 63.06 212 GLY A C 1
ATOM 1589 O O . GLY A 1 212 ? -18.513 11.340 52.437 1.00 63.06 212 GLY A O 1
ATOM 1590 N N . LEU A 1 213 ? -17.296 11.477 50.554 1.00 64.88 213 LEU A N 1
ATOM 1591 C CA . LEU A 1 213 ? -17.692 10.174 50.023 1.00 64.88 213 LEU A CA 1
ATOM 1592 C C . LEU A 1 213 ? -17.134 9.049 50.929 1.00 64.88 213 LEU A C 1
ATOM 1594 O O . LEU A 1 213 ? -16.195 9.281 51.689 1.00 64.88 213 LEU A O 1
ATOM 1598 N N . ASP A 1 214 ? -17.718 7.850 50.879 1.00 66.50 214 ASP A N 1
ATOM 1599 C CA . ASP A 1 214 ? -17.269 6.675 51.650 1.00 66.50 214 ASP A CA 1
ATOM 1600 C C . ASP A 1 214 ? -16.547 5.688 50.713 1.00 66.50 214 ASP A C 1
ATOM 1602 O O . ASP A 1 214 ? -16.907 5.561 49.541 1.00 66.50 214 ASP A O 1
ATOM 1606 N N . GLU A 1 215 ? -15.550 4.964 51.217 1.00 68.81 215 GLU A N 1
ATOM 1607 C CA . GLU A 1 215 ? -14.761 3.951 50.489 1.00 68.81 215 GLU A CA 1
ATOM 1608 C C . GLU A 1 215 ? -15.667 2.852 49.900 1.00 68.81 215 GLU A C 1
ATOM 1610 O O . GLU A 1 215 ? -15.458 2.349 48.792 1.00 68.81 215 GLU A O 1
ATOM 1615 N N . LYS A 1 216 ? -16.789 2.589 50.580 1.00 70.50 216 LYS A N 1
ATOM 1616 C CA . LYS A 1 216 ? -17.882 1.732 50.102 1.00 70.50 216 LYS A CA 1
ATOM 1617 C C . LYS A 1 216 ? -18.478 2.174 48.768 1.00 70.50 216 LYS A C 1
ATOM 1619 O O . LYS A 1 216 ? -18.868 1.318 47.977 1.00 70.50 216 LYS A O 1
ATOM 1624 N N . LEU A 1 217 ? -18.564 3.480 48.504 1.00 73.62 217 LEU A N 1
ATOM 1625 C CA . LEU A 1 217 ? -19.111 3.973 47.241 1.00 73.62 217 LEU A CA 1
ATOM 1626 C C . LEU A 1 217 ? -18.207 3.566 46.076 1.00 73.62 217 LEU A C 1
ATOM 1628 O O . LEU A 1 217 ? -18.704 3.129 45.042 1.00 73.62 217 LEU A O 1
ATOM 1632 N N . ALA A 1 218 ? -16.892 3.652 46.260 1.00 72.38 218 ALA A N 1
ATOM 1633 C CA . ALA A 1 218 ? -15.927 3.348 45.216 1.00 72.38 218 ALA A CA 1
ATOM 1634 C C . ALA A 1 218 ? -15.965 1.862 44.815 1.00 72.38 218 ALA A C 1
ATOM 1636 O O . ALA A 1 218 ? -16.039 1.550 43.625 1.00 72.38 218 ALA A O 1
ATOM 1637 N N . ASN A 1 219 ? -16.047 0.961 45.799 1.00 76.75 219 ASN A N 1
ATOM 1638 C CA . ASN A 1 219 ? -16.232 -0.472 45.547 1.00 76.75 219 ASN A CA 1
ATOM 1639 C C . ASN A 1 219 ? -17.600 -0.769 44.908 1.00 76.75 219 ASN A C 1
ATOM 1641 O O . ASN A 1 219 ? -17.670 -1.506 43.932 1.00 76.75 219 ASN A O 1
ATOM 1645 N N . SER A 1 220 ? -18.679 -0.116 45.361 1.00 81.31 220 SER A N 1
ATOM 1646 C CA . SER A 1 220 ? -20.013 -0.314 44.767 1.00 81.31 220 SER A CA 1
ATOM 1647 C C . SER A 1 220 ? -20.115 0.146 43.305 1.00 81.31 220 SER A C 1
ATOM 1649 O O . SER A 1 220 ? -20.889 -0.417 42.531 1.00 81.31 220 SER A O 1
ATOM 1651 N N . ILE A 1 221 ? -19.326 1.152 42.905 1.00 81.88 221 ILE A N 1
ATOM 1652 C CA . ILE A 1 221 ? -19.233 1.601 41.509 1.00 81.88 221 ILE A CA 1
ATOM 1653 C C . ILE A 1 221 ? -18.540 0.535 40.662 1.00 81.88 221 ILE A C 1
ATOM 1655 O O . ILE A 1 221 ? -18.994 0.258 39.551 1.00 81.88 221 ILE A O 1
ATOM 1659 N N . LEU A 1 222 ? -17.468 -0.068 41.181 1.00 81.44 222 LEU A N 1
ATOM 1660 C CA . LEU A 1 222 ? -16.748 -1.137 40.495 1.00 81.44 222 LEU A CA 1
ATOM 1661 C C . LEU A 1 222 ? -17.646 -2.372 40.315 1.00 81.44 222 LEU A C 1
ATOM 1663 O O . LEU A 1 222 ? -17.790 -2.860 39.196 1.00 81.44 222 LEU A O 1
ATOM 1667 N N . ASP A 1 223 ? -18.344 -2.788 41.374 1.00 84.31 223 ASP A N 1
ATOM 1668 C CA . ASP A 1 223 ? -19.327 -3.879 41.333 1.00 84.31 223 ASP A CA 1
ATOM 1669 C C . ASP A 1 223 ? -20.463 -3.590 40.343 1.00 84.31 223 ASP A C 1
ATOM 1671 O O . ASP A 1 223 ? -20.865 -4.452 39.557 1.00 84.31 223 ASP A O 1
ATOM 1675 N N . GLY A 1 224 ? -20.968 -2.353 40.338 1.00 87.81 224 GLY A N 1
ATOM 1676 C CA . GLY A 1 224 ? -21.971 -1.900 39.378 1.00 87.81 224 GLY A CA 1
ATOM 1677 C C . GLY A 1 224 ? -21.473 -1.961 37.932 1.00 87.81 224 GLY A C 1
ATOM 1678 O O . GLY A 1 224 ? -22.226 -2.359 37.043 1.00 87.81 224 GLY A O 1
ATOM 1679 N N . LEU A 1 225 ? -20.203 -1.621 37.691 1.00 87.62 225 LEU A N 1
ATOM 1680 C CA . LEU A 1 225 ? -19.580 -1.683 36.370 1.00 87.62 225 LEU A CA 1
ATOM 1681 C C . LEU A 1 225 ? -19.408 -3.134 35.899 1.00 87.62 225 LEU A C 1
ATOM 1683 O O . LEU A 1 225 ? -19.748 -3.439 34.755 1.00 87.62 225 LEU A O 1
ATOM 1687 N N . TYR A 1 226 ? -18.956 -4.033 36.780 1.00 85.38 226 TYR A N 1
ATOM 1688 C CA . TYR A 1 226 ? -18.879 -5.469 36.491 1.00 85.38 226 TYR A CA 1
ATOM 1689 C C . TYR A 1 226 ? -20.245 -6.039 36.131 1.00 85.38 226 TYR A C 1
ATOM 1691 O O . TYR A 1 226 ? -20.397 -6.695 35.098 1.00 85.38 226 TYR A O 1
ATOM 1699 N N . LYS A 1 227 ? -21.255 -5.735 36.950 1.00 88.25 227 LYS A N 1
ATOM 1700 C CA . LYS A 1 227 ? -22.629 -6.171 36.715 1.00 88.25 227 LYS A CA 1
ATOM 1701 C C . LYS A 1 227 ? -23.154 -5.667 35.372 1.00 88.25 227 LYS A C 1
ATOM 1703 O O . LYS A 1 227 ? -23.692 -6.456 34.606 1.00 88.25 227 LYS A O 1
ATOM 1708 N N . LEU A 1 228 ? -22.934 -4.396 35.046 1.00 90.62 228 LEU A N 1
ATOM 1709 C CA . LEU A 1 228 ? -23.378 -3.795 33.788 1.00 90.62 228 LEU A CA 1
ATOM 1710 C C . LEU A 1 228 ? -22.680 -4.407 32.559 1.00 90.62 228 LEU A C 1
ATOM 1712 O O . LEU A 1 228 ? -23.328 -4.636 31.534 1.00 90.62 228 LEU A O 1
ATOM 1716 N N . LEU A 1 229 ? -21.383 -4.720 32.648 1.00 88.38 229 LEU A N 1
ATOM 1717 C CA . LEU A 1 229 ? -20.657 -5.426 31.584 1.00 88.38 229 LEU A CA 1
ATOM 1718 C C . LEU A 1 229 ? -21.186 -6.856 31.396 1.00 88.38 229 LEU A C 1
ATOM 1720 O O . LEU A 1 229 ? -21.443 -7.268 30.264 1.00 88.38 229 LEU A O 1
ATOM 1724 N N . ALA A 1 230 ? -21.404 -7.589 32.491 1.00 86.75 230 ALA A N 1
ATOM 1725 C CA . ALA A 1 230 ? -21.950 -8.944 32.458 1.00 86.75 230 ALA A CA 1
ATOM 1726 C C . ALA A 1 230 ? -23.387 -8.975 31.907 1.00 86.75 230 ALA A C 1
ATOM 1728 O O . ALA A 1 230 ? -23.700 -9.788 31.037 1.00 86.75 230 ALA A O 1
ATOM 1729 N N . GLU A 1 231 ? -24.247 -8.053 32.345 1.00 90.00 231 GLU A N 1
ATOM 1730 C CA . GLU A 1 231 ? -25.616 -7.904 31.841 1.00 90.00 231 GLU A CA 1
ATOM 1731 C C . GLU A 1 231 ? -25.631 -7.584 30.344 1.00 90.00 231 GLU A C 1
ATOM 1733 O O . GLU A 1 231 ? -26.417 -8.174 29.605 1.00 90.00 231 GLU A O 1
ATOM 1738 N N . THR A 1 232 ? -24.714 -6.733 29.869 1.00 89.69 232 THR A N 1
ATOM 1739 C CA . THR A 1 232 ? -24.597 -6.413 28.435 1.00 89.69 232 THR A CA 1
ATOM 1740 C C . THR A 1 232 ? -24.202 -7.633 27.590 1.00 89.69 232 THR A C 1
ATOM 1742 O O . THR A 1 232 ? -24.597 -7.721 26.428 1.00 89.69 232 THR A O 1
ATOM 1745 N N . LEU A 1 233 ? -23.443 -8.582 28.150 1.00 85.00 233 LEU A N 1
ATOM 1746 C CA . LEU A 1 233 ? -23.060 -9.823 27.462 1.00 85.00 233 LEU A CA 1
ATOM 1747 C C . LEU A 1 233 ? -24.188 -10.860 27.423 1.00 85.00 233 LEU A C 1
ATOM 1749 O O . LEU A 1 233 ? -24.284 -11.616 26.459 1.00 85.00 233 LEU A O 1
ATOM 1753 N N . VAL A 1 234 ? -25.009 -10.929 28.473 1.00 86.88 234 VAL A N 1
ATOM 1754 C CA . VAL A 1 234 ? -26.055 -11.956 28.616 1.00 86.88 234 VAL A CA 1
ATOM 1755 C C . VAL A 1 234 ? -27.377 -11.516 27.993 1.00 86.88 234 VAL A C 1
ATOM 1757 O O . VAL A 1 234 ? -28.092 -12.349 27.441 1.00 86.88 234 VAL A O 1
ATOM 1760 N N . VAL A 1 235 ? -27.716 -10.226 28.075 1.00 88.12 235 VAL A N 1
ATOM 1761 C CA . VAL A 1 235 ? -28.985 -9.675 27.587 1.00 88.12 235 VAL A CA 1
ATOM 1762 C C . VAL A 1 235 ? -28.798 -9.158 26.155 1.00 88.12 235 VAL A C 1
ATOM 1764 O O . VAL A 1 235 ? -28.160 -8.121 25.965 1.00 88.12 235 VAL A O 1
ATOM 1767 N N . PRO A 1 236 ? -29.383 -9.815 25.132 1.00 79.31 236 PRO A N 1
ATOM 1768 C CA . PRO A 1 236 ? -29.169 -9.429 23.736 1.00 79.31 236 PRO A CA 1
ATOM 1769 C C . PRO A 1 236 ? -29.664 -8.020 23.399 1.00 79.31 236 PRO A C 1
ATOM 1771 O O . PRO A 1 236 ? -29.135 -7.392 22.492 1.00 79.31 236 PRO A O 1
ATOM 1774 N N . ASP A 1 237 ? -30.656 -7.517 24.134 1.00 83.75 237 ASP A N 1
ATOM 1775 C CA . ASP A 1 237 ? -31.327 -6.241 23.865 1.00 83.75 237 ASP A CA 1
ATOM 1776 C C . ASP A 1 237 ? -30.992 -5.155 24.907 1.00 83.75 237 ASP A C 1
ATOM 1778 O O . ASP A 1 237 ? -31.808 -4.305 25.267 1.00 83.75 237 ASP A O 1
ATOM 1782 N N . HIS A 1 238 ? -29.780 -5.221 25.464 1.00 89.81 238 HIS A N 1
ATOM 1783 C CA . HIS A 1 238 ? -29.348 -4.323 26.529 1.00 89.81 238 HIS A CA 1
ATOM 1784 C C . HIS A 1 238 ? -29.249 -2.855 26.041 1.00 89.81 238 HIS A C 1
ATOM 1786 O O . HIS A 1 238 ? -28.670 -2.604 24.979 1.00 89.81 238 HIS A O 1
ATOM 1792 N N . PRO A 1 239 ? -29.710 -1.847 26.815 1.00 89.56 239 PRO A N 1
ATOM 1793 C CA . PRO A 1 239 ? -29.672 -0.438 26.402 1.00 89.56 239 PRO A CA 1
ATOM 1794 C C . PRO A 1 239 ? -28.277 0.079 26.025 1.00 89.56 239 PRO A C 1
ATOM 1796 O O . PRO A 1 239 ? -28.142 0.906 25.124 1.00 89.56 239 PRO A O 1
ATOM 1799 N N . LEU A 1 240 ? -27.226 -0.416 26.690 1.00 88.56 240 LEU A N 1
ATOM 1800 C CA . LEU A 1 240 ? -25.846 -0.045 26.365 1.00 88.56 240 LEU A CA 1
ATOM 1801 C C . LEU A 1 240 ? -25.433 -0.542 24.976 1.00 88.56 240 LEU A C 1
ATOM 1803 O O . LEU A 1 240 ? -24.762 0.184 24.251 1.00 88.56 240 LEU A O 1
ATOM 1807 N N . ARG A 1 241 ? -25.853 -1.756 24.604 1.00 86.88 241 ARG A N 1
ATOM 1808 C CA . ARG A 1 241 ? -25.548 -2.366 23.305 1.00 86.88 241 ARG A CA 1
ATOM 1809 C C . ARG A 1 241 ? -26.167 -1.547 22.178 1.00 86.88 241 ARG A C 1
ATOM 1811 O O . ARG A 1 241 ? -25.444 -1.131 21.282 1.00 86.88 241 ARG A O 1
ATOM 1818 N N . ARG A 1 242 ? -27.449 -1.184 22.314 1.00 88.31 242 ARG A N 1
ATOM 1819 C CA . ARG A 1 242 ? -28.130 -0.267 21.383 1.00 88.31 242 ARG A CA 1
ATOM 1820 C C . ARG A 1 242 ? -27.403 1.070 21.256 1.00 88.31 242 ARG A C 1
ATOM 1822 O O . ARG A 1 242 ? -27.143 1.528 20.156 1.00 88.31 242 ARG A O 1
ATOM 1829 N N . LYS A 1 243 ? -26.987 1.665 22.378 1.00 90.81 243 LYS A N 1
ATOM 1830 C CA . LYS A 1 243 ? -26.259 2.942 22.364 1.00 90.81 243 LYS A CA 1
ATOM 1831 C C . LYS A 1 243 ? -24.894 2.847 21.667 1.00 90.81 243 LYS A C 1
ATOM 1833 O O . LYS A 1 243 ? -24.461 3.816 21.047 1.00 90.81 243 LYS A O 1
ATOM 1838 N N . ILE A 1 244 ? -24.212 1.704 21.774 1.00 90.06 244 ILE A N 1
ATOM 1839 C CA . ILE A 1 244 ? -22.975 1.432 21.028 1.00 90.06 244 ILE A CA 1
ATOM 1840 C C . ILE A 1 244 ? -23.282 1.324 19.531 1.00 90.06 244 ILE A C 1
ATOM 1842 O O . ILE A 1 244 ? -22.589 1.952 18.736 1.00 90.06 244 ILE A O 1
ATOM 1846 N N . GLU A 1 245 ? -24.320 0.578 19.150 1.00 89.88 245 GLU A N 1
ATOM 1847 C CA . GLU A 1 245 ? -24.750 0.434 17.752 1.00 89.88 245 GLU A CA 1
ATOM 1848 C C . GLU A 1 245 ? -25.135 1.783 17.130 1.00 89.88 245 GLU A C 1
ATOM 1850 O O . GLU A 1 245 ? -24.607 2.133 16.075 1.00 89.88 245 GLU A O 1
ATOM 1855 N N . ASP A 1 246 ? -25.952 2.588 17.813 1.00 92.94 246 ASP A N 1
ATOM 1856 C CA . ASP A 1 246 ? -26.332 3.940 17.382 1.00 92.94 246 ASP A CA 1
ATOM 1857 C C . ASP A 1 246 ? -25.095 4.836 17.198 1.00 92.94 246 ASP A C 1
ATOM 1859 O O . ASP A 1 246 ? -24.978 5.58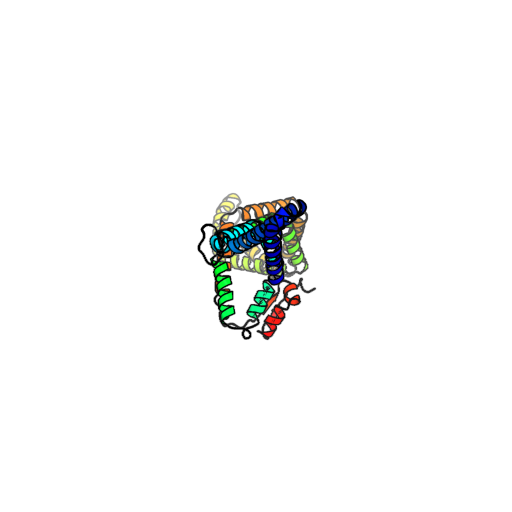6 16.224 1.00 92.94 246 ASP A O 1
ATOM 1863 N N . GLY A 1 247 ? -24.132 4.740 18.122 1.00 93.75 247 GLY A N 1
ATOM 1864 C CA . GLY A 1 247 ? -22.865 5.464 18.040 1.00 93.75 247 GLY A CA 1
ATOM 1865 C C . GLY A 1 247 ? -22.020 5.036 16.839 1.00 93.75 247 GLY A C 1
ATOM 1866 O O . GLY A 1 247 ? -21.453 5.885 16.152 1.00 93.75 247 GLY A O 1
ATOM 1867 N N . LEU A 1 248 ? -21.963 3.734 16.545 1.00 94.25 248 LEU A N 1
ATOM 1868 C CA . LEU A 1 248 ? -21.257 3.200 15.379 1.00 94.25 248 LEU A CA 1
ATOM 1869 C C . LEU A 1 248 ? -21.950 3.573 14.066 1.00 94.25 248 LEU A C 1
ATOM 1871 O O . LEU A 1 248 ? -21.262 3.898 13.100 1.00 94.25 248 LEU A O 1
ATOM 1875 N N . GLN A 1 249 ? -23.284 3.579 14.029 1.00 94.88 249 GLN A N 1
ATOM 1876 C CA . GLN A 1 249 ? -24.058 4.049 12.878 1.00 94.88 249 GLN A CA 1
ATOM 1877 C C . GLN A 1 249 ? -23.824 5.536 12.619 1.00 94.88 249 GLN A C 1
ATOM 1879 O O . GLN A 1 249 ? -23.567 5.926 11.480 1.00 94.88 249 GLN A O 1
ATOM 1884 N N . THR A 1 250 ? -23.843 6.351 13.675 1.00 96.62 250 THR A N 1
ATOM 1885 C CA . THR A 1 250 ? -23.544 7.786 13.587 1.00 96.62 250 THR A CA 1
ATOM 1886 C C . THR A 1 250 ? -22.124 8.002 13.073 1.00 96.62 250 THR A C 1
ATOM 1888 O O . THR A 1 250 ? -21.924 8.732 12.110 1.00 96.62 250 THR A O 1
ATOM 1891 N N . LEU A 1 251 ? -21.139 7.285 13.623 1.00 95.75 251 LEU A N 1
ATOM 1892 C CA . LEU A 1 251 ? -19.756 7.365 13.158 1.00 95.75 251 LEU A CA 1
ATOM 1893 C C . LEU A 1 251 ? -19.612 6.939 11.689 1.00 95.75 251 LEU A C 1
ATOM 1895 O O . LEU A 1 251 ? -18.905 7.600 10.931 1.00 95.75 251 LEU A O 1
ATOM 1899 N N . ALA A 1 252 ? -20.272 5.856 11.270 1.00 95.06 252 ALA A N 1
ATOM 1900 C CA . ALA A 1 252 ? -20.265 5.407 9.879 1.00 95.06 252 ALA A CA 1
ATOM 1901 C C . ALA A 1 252 ? -20.844 6.478 8.944 1.00 95.06 252 ALA A C 1
ATOM 1903 O O . ALA A 1 252 ? -20.270 6.747 7.888 1.00 95.06 252 ALA A O 1
ATOM 1904 N N . HIS A 1 253 ? -21.941 7.119 9.356 1.00 95.75 253 HIS A N 1
ATOM 1905 C CA . HIS A 1 253 ? -22.549 8.228 8.632 1.00 95.75 253 HIS A CA 1
ATOM 1906 C C . HIS A 1 253 ? -21.608 9.437 8.558 1.00 95.75 253 HIS A C 1
ATOM 1908 O O . HIS A 1 253 ? -21.351 9.938 7.465 1.00 95.75 253 HIS A O 1
ATOM 1914 N N . ASP A 1 254 ? -21.028 9.862 9.680 1.00 96.56 254 ASP A N 1
ATOM 1915 C CA . ASP A 1 254 ? -20.152 11.034 9.765 1.00 96.56 254 ASP A CA 1
ATOM 1916 C C . ASP A 1 254 ? -18.859 10.847 8.958 1.00 96.56 254 ASP A C 1
ATOM 1918 O O . ASP A 1 254 ? -18.423 11.754 8.248 1.00 96.56 254 ASP A O 1
ATOM 1922 N N . LEU A 1 255 ? -18.281 9.642 8.961 1.00 95.94 255 LEU A N 1
ATOM 1923 C CA . LEU A 1 255 ? -17.132 9.289 8.118 1.00 95.94 255 LEU A CA 1
ATOM 1924 C C . LEU A 1 255 ? -17.414 9.490 6.619 1.00 95.94 255 LEU A C 1
ATOM 1926 O O . LEU A 1 255 ? -16.487 9.786 5.852 1.00 95.94 255 LEU A O 1
ATOM 1930 N N . VAL A 1 256 ? -18.676 9.349 6.200 1.00 95.12 256 VAL A N 1
ATOM 1931 C CA . VAL A 1 256 ? -19.116 9.533 4.814 1.00 95.12 256 VAL A CA 1
ATOM 1932 C C . VAL A 1 256 ? -19.688 10.924 4.564 1.00 95.12 256 VAL A C 1
ATOM 1934 O O . VAL A 1 256 ? -19.502 11.415 3.464 1.00 95.12 256 VAL A O 1
ATOM 1937 N N . HIS A 1 257 ? -20.340 11.605 5.498 1.00 94.69 257 HIS A N 1
ATOM 1938 C CA . HIS A 1 257 ? -21.086 12.835 5.190 1.00 94.69 257 HIS A CA 1
ATOM 1939 C C . HIS A 1 257 ? -20.575 14.082 5.915 1.00 94.69 257 HIS A C 1
ATOM 1941 O O . HIS A 1 257 ? -20.758 15.183 5.395 1.00 94.69 257 HIS A O 1
ATOM 1947 N N . ASP A 1 258 ? -19.887 13.938 7.048 1.00 97.00 258 ASP A N 1
ATOM 1948 C CA . ASP A 1 258 ? -19.404 15.073 7.832 1.00 97.00 258 ASP A CA 1
ATOM 1949 C C . ASP A 1 258 ? -17.988 15.511 7.395 1.00 97.00 258 ASP A C 1
ATOM 1951 O O . ASP A 1 258 ? -17.014 14.758 7.543 1.00 97.00 258 ASP A O 1
ATOM 1955 N N . PRO A 1 259 ? -17.815 16.747 6.884 1.00 94.62 259 PRO A N 1
ATOM 1956 C CA . PRO A 1 259 ? -16.505 17.254 6.490 1.00 94.62 259 PRO A CA 1
ATOM 1957 C C . PRO A 1 259 ? -15.522 17.370 7.663 1.00 94.62 259 PRO A C 1
ATOM 1959 O O . PRO A 1 259 ? -14.319 17.196 7.451 1.00 94.62 259 PRO A O 1
ATOM 1962 N N . ALA A 1 260 ? -15.984 17.630 8.893 1.00 96.38 260 ALA A N 1
ATOM 1963 C CA . ALA A 1 260 ? -15.089 17.762 10.043 1.00 96.38 260 ALA A CA 1
ATOM 1964 C C . ALA A 1 260 ? -14.478 16.409 10.443 1.00 96.38 260 ALA A C 1
ATOM 1966 O O . ALA A 1 260 ? -13.268 16.308 10.669 1.00 96.38 260 ALA A O 1
ATOM 1967 N N . THR A 1 261 ? -15.288 15.353 10.480 1.00 95.25 261 THR A N 1
ATOM 1968 C CA . THR A 1 261 ? -14.839 13.982 10.756 1.00 95.25 261 THR A CA 1
ATOM 1969 C C . THR A 1 261 ? -13.919 13.464 9.657 1.00 95.25 261 THR A C 1
ATOM 1971 O O . THR A 1 261 ? -12.839 12.948 9.959 1.00 95.25 261 THR A O 1
ATOM 1974 N N . ARG A 1 262 ? -14.258 13.707 8.384 1.00 94.81 262 ARG A N 1
ATOM 1975 C CA . ARG A 1 262 ? -13.368 13.402 7.253 1.00 94.81 262 ARG A CA 1
ATOM 1976 C C . ARG A 1 262 ? -12.003 14.072 7.408 1.00 94.81 262 ARG A C 1
ATOM 1978 O O . ARG A 1 262 ? -10.973 13.412 7.280 1.00 94.81 262 ARG A O 1
ATOM 1985 N N . ALA A 1 263 ? -11.975 15.359 7.757 1.00 94.50 263 ALA A N 1
ATOM 1986 C CA . ALA A 1 263 ? -10.726 16.090 7.956 1.00 94.50 263 ALA A CA 1
ATOM 1987 C C . ALA A 1 263 ? -9.860 15.503 9.087 1.00 94.50 263 ALA A C 1
ATOM 1989 O O . ALA A 1 263 ? -8.637 15.453 8.942 1.00 94.50 263 ALA A O 1
ATOM 1990 N N . LYS A 1 264 ? -10.473 15.019 10.180 1.00 95.44 264 LYS A N 1
ATOM 1991 C CA . LYS A 1 264 ? -9.762 14.352 11.288 1.00 95.44 264 LYS A CA 1
ATOM 1992 C C . LYS A 1 264 ? -9.107 1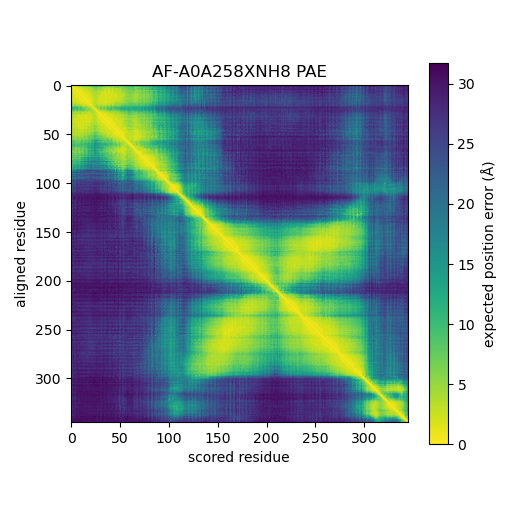3.044 10.844 1.00 95.44 264 LYS A C 1
ATOM 1994 O O . LYS A 1 264 ? -7.936 12.822 11.145 1.00 95.44 264 LYS A O 1
ATOM 1999 N N . VAL A 1 265 ? -9.827 12.202 10.103 1.00 95.69 265 VAL A N 1
ATOM 2000 C CA . VAL A 1 265 ? -9.280 10.934 9.584 1.00 95.69 265 VAL A CA 1
ATOM 2001 C C . VAL A 1 265 ? -8.145 11.192 8.601 1.00 95.69 265 VAL A C 1
ATOM 2003 O O . VAL A 1 265 ? -7.100 10.552 8.678 1.00 95.69 265 VAL A O 1
ATOM 2006 N N . GLU A 1 266 ? -8.307 12.172 7.715 1.00 93.75 266 GLU A N 1
ATOM 2007 C CA . GLU A 1 266 ? -7.263 12.547 6.762 1.00 93.75 266 GLU A CA 1
ATOM 2008 C C . GLU A 1 266 ? -6.031 13.160 7.447 1.00 93.75 266 GLU A C 1
ATOM 2010 O O . GLU A 1 266 ? -4.905 12.966 6.985 1.00 93.75 266 GLU A O 1
ATOM 2015 N N . ALA A 1 267 ? -6.213 13.870 8.565 1.00 94.44 267 ALA A N 1
ATOM 2016 C CA . ALA A 1 267 ? -5.107 14.337 9.396 1.00 94.44 267 ALA A CA 1
ATOM 2017 C C . ALA A 1 267 ? -4.351 13.167 10.037 1.00 94.44 267 ALA A C 1
ATOM 2019 O O . ALA A 1 267 ? -3.135 13.080 9.876 1.00 94.44 267 ALA A O 1
ATOM 2020 N N . LEU A 1 268 ? -5.067 12.218 10.647 1.00 94.69 268 LEU A N 1
ATOM 2021 C CA . LEU A 1 268 ? -4.466 11.015 11.223 1.00 94.69 268 LEU A CA 1
ATOM 2022 C C . LEU A 1 268 ? -3.731 10.183 10.158 1.00 94.69 268 LEU A C 1
ATOM 2024 O O . LEU A 1 268 ? -2.610 9.733 10.385 1.00 94.69 268 LEU A O 1
ATOM 2028 N N . LYS A 1 269 ? -4.320 10.031 8.964 1.00 94.31 269 LYS A N 1
ATOM 2029 C CA . LYS A 1 269 ? -3.678 9.381 7.811 1.00 94.31 269 LYS A CA 1
ATOM 2030 C C . LYS A 1 269 ? -2.336 10.041 7.497 1.00 94.31 269 LYS A C 1
ATOM 2032 O O . LYS A 1 269 ? -1.327 9.354 7.364 1.00 94.31 269 LYS A O 1
ATOM 2037 N N . ARG A 1 270 ? -2.312 11.375 7.400 1.00 92.19 270 ARG A N 1
ATOM 2038 C CA . ARG A 1 270 ? -1.088 12.142 7.126 1.00 92.19 270 ARG A CA 1
ATOM 2039 C C . ARG A 1 270 ? -0.042 11.974 8.224 1.00 92.19 270 ARG A C 1
ATOM 2041 O O . ARG A 1 270 ? 1.125 11.791 7.894 1.00 92.19 270 ARG A O 1
ATOM 2048 N N . GLU A 1 271 ? -0.442 11.971 9.491 1.00 93.44 271 GLU A N 1
ATOM 2049 C CA . GLU A 1 271 ? 0.465 11.727 10.620 1.00 93.44 271 GLU A CA 1
ATOM 2050 C C . GLU A 1 271 ? 1.086 10.328 10.572 1.00 93.44 271 GLU A C 1
ATOM 2052 O O . GLU A 1 271 ? 2.303 10.186 10.702 1.00 93.44 271 GLU A O 1
ATOM 2057 N N . VAL A 1 272 ? 0.278 9.293 10.317 1.00 91.94 272 VAL A N 1
ATOM 2058 C CA . VAL A 1 272 ? 0.760 7.910 10.185 1.00 91.94 272 VAL A CA 1
ATOM 2059 C C . VAL A 1 272 ? 1.728 7.782 9.013 1.00 91.94 272 VAL A C 1
ATOM 2061 O O . VAL A 1 272 ? 2.804 7.207 9.168 1.00 91.94 272 VAL A O 1
ATOM 2064 N N . LEU A 1 273 ? 1.392 8.359 7.857 1.00 89.50 273 LEU A N 1
ATOM 2065 C CA . LEU A 1 273 ? 2.275 8.350 6.694 1.00 89.50 273 LEU A CA 1
ATOM 2066 C C . LEU A 1 273 ? 3.572 9.121 6.973 1.00 89.50 273 LEU A C 1
ATOM 2068 O O . LEU A 1 273 ? 4.644 8.694 6.549 1.00 89.50 273 LEU A O 1
ATOM 2072 N N . ALA A 1 274 ? 3.520 10.246 7.684 1.00 90.44 274 ALA A N 1
ATOM 2073 C CA . ALA A 1 274 ? 4.703 11.025 8.051 1.00 90.44 274 ALA A CA 1
ATOM 2074 C C . ALA A 1 274 ? 5.582 10.343 9.116 1.00 90.44 274 ALA A C 1
ATOM 2076 O O . ALA A 1 274 ? 6.740 10.724 9.281 1.00 90.44 274 ALA A O 1
ATOM 2077 N N . ASN A 1 275 ? 5.071 9.331 9.821 1.00 92.94 275 ASN A N 1
ATOM 2078 C CA . ASN A 1 275 ? 5.787 8.686 10.912 1.00 92.94 275 ASN A CA 1
ATOM 2079 C C . ASN A 1 275 ? 6.977 7.833 10.404 1.00 92.94 275 ASN A C 1
ATOM 2081 O O . ASN A 1 275 ? 6.772 6.865 9.664 1.00 92.94 275 ASN A O 1
ATOM 2085 N N . PRO A 1 276 ? 8.220 8.090 10.863 1.00 88.50 276 PRO A N 1
ATOM 2086 C CA . PRO A 1 276 ? 9.388 7.282 10.496 1.00 88.50 276 PRO A CA 1
ATOM 2087 C C . PRO A 1 276 ? 9.261 5.798 10.869 1.00 88.50 276 PRO A C 1
ATOM 2089 O O . PRO A 1 276 ? 9.831 4.937 10.202 1.00 88.50 276 PRO A O 1
ATOM 2092 N N . ALA A 1 277 ? 8.518 5.471 11.931 1.00 92.25 277 ALA A N 1
ATOM 2093 C CA . ALA A 1 277 ? 8.266 4.086 12.320 1.00 92.25 277 ALA A CA 1
ATOM 2094 C C . ALA A 1 277 ? 7.424 3.340 11.276 1.00 92.25 277 ALA A C 1
ATOM 2096 O O . ALA A 1 277 ? 7.680 2.164 11.026 1.00 92.25 277 ALA A O 1
ATOM 2097 N N . PHE A 1 278 ? 6.474 4.024 10.631 1.00 87.94 278 PHE A N 1
ATOM 2098 C CA . PHE A 1 278 ? 5.669 3.444 9.558 1.00 87.94 278 PHE A CA 1
ATOM 2099 C C . PHE A 1 278 ? 6.520 3.153 8.317 1.00 87.94 278 PHE A C 1
ATOM 2101 O O . PHE A 1 278 ? 6.411 2.073 7.740 1.00 87.94 278 PHE A O 1
ATOM 2108 N N . ALA A 1 279 ? 7.433 4.063 7.962 1.00 84.75 279 ALA A N 1
ATOM 2109 C CA . ALA A 1 279 ? 8.393 3.839 6.881 1.00 84.75 279 ALA A CA 1
ATOM 2110 C C . ALA A 1 279 ? 9.273 2.605 7.151 1.00 84.75 279 ALA A C 1
ATOM 2112 O O . ALA A 1 279 ? 9.302 1.685 6.337 1.00 84.75 279 ALA A O 1
ATOM 2113 N N . ARG A 1 280 ? 9.874 2.511 8.347 1.00 86.62 280 ARG A N 1
ATOM 2114 C CA . ARG A 1 280 ? 10.667 1.333 8.750 1.00 86.62 280 ARG A CA 1
ATOM 2115 C C . ARG A 1 280 ? 9.854 0.038 8.743 1.00 86.62 280 ARG A C 1
ATOM 2117 O O . ARG A 1 280 ? 10.368 -1.024 8.396 1.00 86.62 280 ARG A O 1
ATOM 2124 N N . TRP A 1 281 ? 8.585 0.101 9.143 1.00 87.88 281 TRP A N 1
ATOM 2125 C CA . TRP A 1 281 ? 7.693 -1.054 9.093 1.00 87.88 281 TRP A CA 1
ATOM 2126 C C . TRP A 1 281 ? 7.417 -1.504 7.650 1.00 87.88 281 TRP A C 1
ATOM 2128 O O . TRP A 1 281 ? 7.471 -2.707 7.380 1.00 87.88 281 TRP A O 1
ATOM 2138 N N . LEU A 1 282 ? 7.191 -0.567 6.720 1.00 84.44 282 LEU A N 1
ATOM 2139 C CA . LEU A 1 282 ? 7.067 -0.862 5.288 1.00 84.44 282 LEU A CA 1
ATOM 2140 C C . LEU A 1 282 ? 8.357 -1.459 4.717 1.00 84.44 282 LEU A C 1
ATOM 2142 O O . LEU A 1 282 ? 8.289 -2.414 3.945 1.00 84.44 282 LEU A O 1
ATOM 2146 N N . ASP A 1 283 ? 9.520 -0.956 5.132 1.00 83.31 283 ASP A N 1
ATOM 2147 C CA . ASP A 1 283 ? 10.820 -1.509 4.742 1.00 83.31 283 ASP A CA 1
ATOM 2148 C C . ASP A 1 283 ? 10.952 -2.973 5.170 1.00 83.31 283 ASP A C 1
ATOM 2150 O O . ASP A 1 283 ? 11.263 -3.842 4.354 1.00 83.31 283 ASP A O 1
ATOM 2154 N N . ALA A 1 284 ? 10.629 -3.271 6.430 1.00 84.69 284 ALA A N 1
ATOM 2155 C CA . ALA A 1 284 ? 10.664 -4.631 6.957 1.00 84.69 284 ALA A CA 1
ATOM 2156 C C . ALA A 1 284 ? 9.612 -5.548 6.308 1.00 84.69 284 ALA A C 1
ATOM 2158 O O . ALA A 1 284 ? 9.815 -6.759 6.197 1.00 84.69 284 ALA A O 1
ATOM 2159 N N . LEU A 1 285 ? 8.451 -5.017 5.916 1.00 84.94 285 LEU A N 1
ATOM 2160 C CA . LEU A 1 285 ? 7.439 -5.775 5.180 1.00 84.94 285 LEU A CA 1
ATOM 2161 C C . LEU A 1 285 ? 7.924 -6.124 3.768 1.00 84.94 285 LEU A C 1
ATOM 2163 O O . LEU A 1 285 ? 7.802 -7.281 3.364 1.00 84.94 285 LEU A O 1
ATOM 2167 N N . TRP A 1 286 ? 8.504 -5.151 3.061 1.00 82.38 286 TRP A N 1
ATOM 2168 C CA . TRP A 1 286 ? 9.096 -5.348 1.740 1.00 82.38 286 TRP A CA 1
ATOM 2169 C C . TRP A 1 286 ? 10.190 -6.410 1.777 1.00 82.38 286 TRP A C 1
ATOM 2171 O O . TRP A 1 286 ? 10.125 -7.369 1.011 1.00 82.38 286 TRP A O 1
ATOM 2181 N N . GLU A 1 287 ? 11.132 -6.301 2.717 1.00 82.00 287 GLU A N 1
ATOM 2182 C CA . GLU A 1 287 ? 12.242 -7.251 2.799 1.00 82.00 287 GLU A CA 1
ATOM 2183 C C . GLU A 1 287 ? 11.741 -8.667 3.093 1.00 82.00 287 GLU A C 1
ATOM 2185 O O . GLU A 1 287 ? 12.109 -9.609 2.399 1.00 82.00 287 GLU A O 1
ATOM 2190 N N . ARG A 1 288 ? 10.792 -8.824 4.028 1.00 82.81 288 ARG A N 1
ATOM 2191 C CA . ARG A 1 288 ? 10.163 -10.130 4.298 1.00 82.81 288 ARG A CA 1
ATOM 2192 C C . ARG A 1 288 ? 9.457 -10.705 3.069 1.00 82.81 288 ARG A C 1
ATOM 2194 O O . ARG A 1 288 ? 9.533 -11.913 2.840 1.00 82.81 288 ARG A O 1
ATOM 2201 N N . GLY A 1 289 ? 8.761 -9.869 2.299 1.00 79.94 289 GLY A N 1
ATOM 2202 C CA . GLY A 1 289 ? 8.121 -10.269 1.045 1.00 79.94 289 GLY A CA 1
ATOM 2203 C C . GLY A 1 289 ? 9.143 -10.728 0.007 1.00 79.94 289 GLY A C 1
ATOM 2204 O O . GLY A 1 289 ? 9.014 -11.825 -0.537 1.00 79.94 289 GLY A O 1
ATOM 2205 N N . ARG A 1 290 ? 10.201 -9.936 -0.196 1.00 75.75 290 ARG A N 1
ATOM 2206 C CA . ARG A 1 290 ? 11.310 -10.228 -1.112 1.00 75.75 290 ARG A CA 1
ATOM 2207 C C . ARG A 1 290 ? 12.003 -11.538 -0.758 1.00 75.75 290 ARG A C 1
ATOM 2209 O O . ARG A 1 290 ? 12.126 -12.405 -1.618 1.00 75.75 290 ARG A O 1
ATOM 2216 N N . THR A 1 291 ? 12.392 -11.721 0.505 1.00 78.69 291 THR A N 1
ATOM 2217 C CA . THR A 1 291 ? 13.052 -12.950 0.970 1.00 78.69 291 THR A CA 1
ATOM 2218 C C . THR A 1 291 ? 12.171 -14.175 0.734 1.00 78.69 291 THR A C 1
ATOM 2220 O O . THR A 1 291 ? 12.656 -15.199 0.257 1.00 78.69 291 THR A O 1
ATOM 2223 N N . ARG A 1 292 ? 10.863 -14.079 1.016 1.00 75.62 292 ARG A N 1
ATOM 2224 C CA . ARG A 1 292 ? 9.918 -15.177 0.755 1.00 75.62 292 ARG A CA 1
ATOM 2225 C C . ARG A 1 292 ? 9.789 -15.485 -0.732 1.00 75.62 292 ARG A C 1
ATOM 2227 O O . ARG A 1 292 ? 9.760 -16.658 -1.099 1.00 75.62 292 ARG A O 1
ATOM 2234 N N . LEU A 1 293 ? 9.728 -14.462 -1.579 1.00 72.25 293 LEU A N 1
ATOM 2235 C CA . LEU A 1 293 ? 9.605 -14.645 -3.022 1.00 72.25 293 LEU A CA 1
ATOM 2236 C C . LEU A 1 293 ? 10.876 -15.272 -3.608 1.00 72.25 293 LEU A C 1
ATOM 2238 O O . LEU A 1 293 ? 10.779 -16.277 -4.305 1.00 72.25 293 LEU A O 1
ATOM 2242 N N . LEU A 1 294 ? 12.060 -14.780 -3.229 1.00 71.31 294 LEU A N 1
ATOM 2243 C CA . LEU A 1 294 ? 13.352 -15.374 -3.597 1.00 71.31 294 LEU A CA 1
ATOM 2244 C C . LEU A 1 294 ? 13.465 -16.835 -3.144 1.00 71.31 294 LEU A C 1
ATOM 2246 O O . LEU A 1 294 ? 13.874 -17.695 -3.921 1.00 71.31 294 LEU A O 1
ATOM 2250 N N . HIS A 1 295 ? 13.057 -17.136 -1.908 1.00 67.06 295 HIS A N 1
ATOM 2251 C CA . HIS A 1 295 ? 13.043 -18.505 -1.396 1.00 67.06 295 HIS A CA 1
ATOM 2252 C C . HIS A 1 295 ? 12.106 -19.414 -2.208 1.00 67.06 295 HIS A C 1
ATOM 2254 O O . HIS A 1 295 ? 12.450 -20.555 -2.509 1.00 67.06 295 HIS A O 1
ATOM 2260 N N . THR A 1 296 ? 10.936 -18.902 -2.595 1.00 63.41 296 THR A N 1
ATOM 2261 C CA . THR A 1 296 ? 9.940 -19.643 -3.386 1.00 63.41 296 THR A CA 1
ATOM 2262 C C . THR A 1 296 ? 10.424 -19.902 -4.814 1.00 63.41 296 THR A C 1
ATOM 2264 O O . THR A 1 296 ? 10.250 -21.006 -5.322 1.00 63.41 296 THR A O 1
ATOM 2267 N N . VAL A 1 297 ? 11.071 -18.917 -5.446 1.00 63.28 297 VAL A N 1
ATOM 2268 C CA . VAL A 1 297 ? 11.634 -19.045 -6.802 1.00 63.28 297 VAL A CA 1
ATOM 2269 C C . VAL A 1 297 ? 12.807 -20.029 -6.828 1.00 63.28 297 VAL A C 1
ATOM 2271 O O . VAL A 1 297 ? 12.893 -20.835 -7.748 1.00 63.28 297 VAL A O 1
ATOM 2274 N N . ARG A 1 298 ? 13.681 -20.007 -5.811 1.00 61.66 298 ARG A N 1
ATOM 2275 C CA . ARG A 1 298 ? 14.840 -20.914 -5.722 1.00 61.66 298 ARG A CA 1
ATOM 2276 C C . ARG A 1 298 ? 14.455 -22.355 -5.370 1.00 61.66 298 ARG A C 1
ATOM 2278 O O . ARG A 1 298 ? 15.128 -23.276 -5.812 1.00 61.66 298 ARG A O 1
ATOM 2285 N N . ASN A 1 299 ? 13.375 -22.560 -4.612 1.00 57.50 299 ASN A N 1
ATOM 2286 C CA . ASN A 1 299 ? 12.918 -23.883 -4.173 1.00 57.50 299 ASN A CA 1
ATOM 2287 C C . ASN A 1 299 ? 11.425 -24.107 -4.486 1.00 57.50 299 ASN A C 1
ATOM 2289 O O . ASN A 1 299 ? 10.618 -24.232 -3.560 1.00 57.50 299 ASN A O 1
ATOM 2293 N N . PRO A 1 300 ? 11.022 -24.214 -5.767 1.00 52.34 300 PRO A N 1
ATOM 2294 C CA . PRO A 1 300 ? 9.611 -24.340 -6.139 1.00 52.34 300 PRO A CA 1
ATOM 2295 C C . PRO A 1 300 ? 8.965 -25.627 -5.602 1.00 52.34 300 PRO A C 1
ATOM 2297 O O . PRO A 1 300 ? 7.810 -25.613 -5.188 1.00 52.34 300 PRO A O 1
ATOM 2300 N N . GLN A 1 301 ? 9.725 -26.724 -5.511 1.00 50.06 301 GLN A N 1
ATOM 2301 C CA . GLN A 1 301 ? 9.274 -27.993 -4.913 1.00 50.06 301 GLN A CA 1
ATOM 2302 C C . GLN A 1 301 ? 9.137 -27.913 -3.378 1.00 50.06 301 GLN A C 1
ATOM 2304 O O . GLN A 1 301 ? 8.413 -28.699 -2.772 1.00 50.06 301 GLN A O 1
ATOM 2309 N N . GLY A 1 302 ? 9.799 -26.936 -2.748 1.00 50.78 302 GLY A N 1
ATOM 2310 C CA . GLY A 1 302 ? 9.726 -26.641 -1.317 1.00 50.78 302 GLY A CA 1
ATOM 2311 C C . GLY A 1 302 ? 8.780 -25.491 -0.962 1.00 50.78 302 GLY A C 1
ATOM 2312 O O . GLY A 1 302 ? 8.662 -25.170 0.218 1.00 50.78 302 GLY A O 1
ATOM 2313 N N . ALA A 1 303 ? 8.092 -24.876 -1.933 1.00 52.06 303 ALA A N 1
ATOM 2314 C CA . ALA A 1 303 ? 7.205 -23.728 -1.709 1.00 52.06 303 ALA A CA 1
ATOM 2315 C C . ALA A 1 303 ? 6.063 -24.034 -0.723 1.00 52.06 303 ALA A C 1
ATOM 2317 O O . ALA A 1 303 ? 5.661 -23.173 0.056 1.00 52.06 303 ALA A O 1
ATOM 2318 N N . LEU A 1 304 ? 5.590 -25.283 -0.711 1.00 53.81 304 LEU A N 1
ATOM 2319 C CA . LEU A 1 304 ? 4.605 -25.781 0.251 1.00 53.81 304 LEU A CA 1
ATOM 2320 C C . LEU A 1 304 ? 5.249 -26.477 1.465 1.00 53.81 304 LEU A C 1
ATOM 2322 O O . LEU A 1 304 ? 4.545 -26.977 2.336 1.00 53.81 304 LEU A O 1
ATOM 2326 N N . GLY A 1 305 ? 6.582 -26.545 1.548 1.00 51.16 305 GLY A N 1
ATOM 2327 C CA . GLY A 1 305 ? 7.298 -27.198 2.651 1.00 51.16 305 GLY A CA 1
ATOM 2328 C C . GLY A 1 305 ? 6.932 -28.675 2.832 1.00 51.16 305 GLY A C 1
ATOM 2329 O O . GLY A 1 305 ? 6.846 -29.144 3.963 1.00 51.16 305 GLY A O 1
ATOM 2330 N N . GLY A 1 306 ? 6.635 -29.387 1.737 1.00 56.78 306 GLY A N 1
ATOM 2331 C CA . GLY A 1 306 ? 6.138 -30.769 1.770 1.00 56.78 306 GLY A CA 1
ATOM 2332 C C . GLY A 1 306 ? 4.671 -30.918 2.195 1.00 56.78 306 GLY A C 1
ATOM 2333 O O . GLY A 1 306 ? 4.185 -32.042 2.294 1.00 56.78 306 GLY A O 1
ATOM 2334 N N . ARG A 1 307 ? 3.952 -29.815 2.441 1.00 54.47 307 ARG A N 1
ATOM 2335 C CA . ARG A 1 307 ? 2.506 -29.830 2.687 1.00 54.47 307 ARG A CA 1
ATOM 2336 C C . ARG A 1 307 ? 1.751 -29.930 1.366 1.00 54.47 307 ARG A C 1
ATOM 2338 O O . ARG A 1 307 ? 2.198 -29.413 0.342 1.00 54.47 307 ARG A O 1
ATOM 2345 N N . ALA A 1 308 ? 0.607 -30.601 1.391 1.00 60.31 308 ALA A N 1
ATOM 2346 C CA . ALA A 1 308 ? -0.324 -30.540 0.278 1.00 60.31 308 ALA A CA 1
ATOM 2347 C C . ALA A 1 308 ? -0.907 -29.121 0.182 1.00 60.31 308 ALA A C 1
ATOM 2349 O O . ALA A 1 308 ? -1.022 -28.410 1.182 1.00 60.31 308 ALA A O 1
ATOM 2350 N N . LEU A 1 309 ? -1.232 -28.682 -1.032 1.00 66.06 309 LEU A N 1
ATOM 2351 C CA . LEU A 1 309 ? -2.016 -27.469 -1.218 1.00 66.06 309 LEU A CA 1
ATOM 2352 C C . LEU A 1 309 ? -3.450 -27.776 -0.764 1.00 66.06 309 LEU A C 1
ATOM 2354 O O . LEU A 1 309 ? -4.163 -28.495 -1.456 1.00 66.06 309 LEU A O 1
ATOM 2358 N N . ASP A 1 310 ? -3.851 -27.257 0.397 1.00 71.81 310 ASP A N 1
ATOM 2359 C CA . ASP A 1 310 ? -5.166 -27.559 0.985 1.00 71.81 310 ASP A CA 1
ATOM 2360 C C . ASP A 1 310 ? -6.251 -26.547 0.583 1.00 71.81 310 ASP A C 1
ATOM 2362 O O . ASP A 1 310 ? -7.435 -26.880 0.547 1.00 71.81 310 ASP A O 1
ATOM 2366 N N . ARG A 1 311 ? -5.882 -25.290 0.293 1.00 72.38 311 ARG A N 1
ATOM 2367 C CA . ARG A 1 311 ? -6.852 -24.222 0.008 1.00 72.38 311 ARG A CA 1
ATOM 2368 C C . ARG A 1 311 ? -6.303 -23.161 -0.945 1.00 72.38 311 ARG A C 1
ATOM 2370 O O . ARG A 1 311 ? -5.193 -22.666 -0.758 1.00 72.38 311 ARG A O 1
ATOM 2377 N N . ILE A 1 312 ? -7.111 -22.776 -1.928 1.00 73.75 312 ILE A N 1
ATOM 2378 C CA . ILE A 1 312 ? -6.850 -21.720 -2.911 1.00 73.75 312 ILE A CA 1
ATOM 2379 C C . ILE A 1 312 ? -7.742 -20.529 -2.550 1.00 73.75 312 ILE A C 1
ATOM 2381 O O . ILE A 1 312 ? -8.963 -20.635 -2.576 1.00 73.75 312 ILE A O 1
ATOM 2385 N N . LEU A 1 313 ? -7.151 -19.392 -2.184 1.00 68.38 313 LEU A N 1
ATOM 2386 C CA . LEU A 1 313 ? -7.899 -18.161 -1.909 1.00 68.38 313 LEU A CA 1
ATOM 2387 C C . LEU A 1 313 ? -7.904 -17.295 -3.163 1.00 68.38 313 LEU A C 1
ATOM 2389 O O . LEU A 1 313 ? -6.867 -16.739 -3.526 1.00 68.38 313 LEU A O 1
ATOM 2393 N N . ASN A 1 314 ? -9.060 -17.174 -3.814 1.00 65.38 314 ASN A N 1
ATOM 2394 C CA . ASN A 1 314 ? -9.190 -16.333 -4.996 1.00 65.38 314 ASN A CA 1
ATOM 2395 C C . ASN A 1 314 ? -9.779 -14.968 -4.616 1.00 65.38 314 ASN A C 1
ATOM 2397 O O . ASN A 1 314 ? -10.929 -14.878 -4.198 1.00 65.38 314 ASN A O 1
ATOM 2401 N N . THR A 1 315 ? -8.985 -13.903 -4.746 1.00 55.47 315 THR A N 1
ATOM 2402 C CA . THR A 1 315 ? -9.381 -12.524 -4.407 1.00 55.47 315 THR A CA 1
ATOM 2403 C C . THR A 1 315 ? -9.891 -11.718 -5.602 1.00 55.47 315 THR A C 1
ATOM 2405 O O . THR A 1 315 ? -10.195 -10.539 -5.423 1.00 55.47 315 THR A O 1
ATOM 2408 N N . HIS A 1 316 ? -9.957 -12.320 -6.802 1.00 51.97 316 HIS A N 1
ATOM 2409 C CA . HIS A 1 316 ? -10.517 -11.716 -8.016 1.00 51.97 316 HIS A CA 1
ATOM 24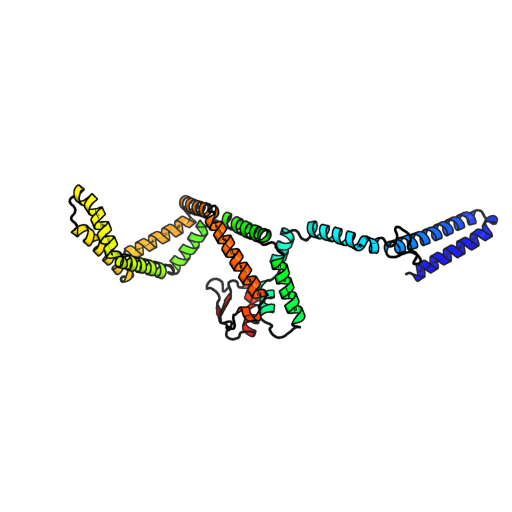10 C C . HIS A 1 316 ? -10.989 -12.769 -9.040 1.00 51.97 316 HIS A C 1
ATOM 2412 O O . HIS A 1 316 ? -10.270 -13.707 -9.375 1.00 51.97 316 HIS A O 1
ATOM 2418 N N . LEU A 1 317 ? -12.149 -12.536 -9.664 1.00 48.38 317 LEU A N 1
ATOM 2419 C CA . LEU A 1 317 ? -12.746 -13.400 -10.701 1.00 48.38 317 LEU A CA 1
ATOM 2420 C C . LEU A 1 317 ? -11.831 -13.668 -11.927 1.00 48.38 317 LEU A C 1
ATOM 2422 O O . LEU A 1 317 ? -12.013 -14.637 -12.659 1.00 48.38 317 LEU A O 1
ATOM 2426 N N . HIS A 1 318 ? -10.816 -12.828 -12.164 1.00 44.56 318 HIS A N 1
ATOM 2427 C CA . HIS A 1 318 ? -9.914 -12.948 -13.319 1.00 44.56 318 HIS A CA 1
ATOM 2428 C C . HIS A 1 318 ? -9.027 -14.207 -13.296 1.00 44.56 318 HIS A C 1
ATOM 2430 O O . HIS A 1 318 ? -8.631 -14.688 -14.358 1.00 44.56 318 HIS A O 1
ATOM 2436 N N . SER A 1 319 ? -8.733 -14.763 -12.117 1.00 46.59 319 SER A N 1
ATOM 2437 C CA . SER A 1 319 ? -7.925 -15.986 -11.978 1.00 46.59 319 SER A CA 1
ATOM 2438 C C . SER A 1 319 ? -8.638 -17.220 -12.553 1.00 46.59 319 SER A C 1
ATOM 2440 O O . SER A 1 319 ? -7.985 -18.105 -13.113 1.00 46.59 319 SER A O 1
ATOM 2442 N N . ASP A 1 320 ? -9.976 -17.250 -12.465 1.00 54.78 320 ASP A N 1
ATOM 2443 C CA . ASP A 1 320 ? -10.825 -18.334 -12.975 1.00 54.78 320 ASP A CA 1
ATOM 2444 C C . ASP A 1 320 ? -11.031 -18.238 -14.494 1.00 54.78 320 ASP A C 1
ATOM 2446 O O . ASP A 1 320 ? -10.947 -19.246 -15.195 1.00 54.78 320 ASP A O 1
ATOM 2450 N N . HIS A 1 321 ? -11.189 -17.025 -15.038 1.00 50.41 321 HIS A N 1
ATOM 2451 C CA . HIS A 1 321 ? -11.357 -16.813 -16.483 1.00 50.41 321 HIS A CA 1
ATOM 2452 C C . HIS A 1 321 ? -10.129 -17.185 -17.325 1.00 50.41 321 HIS A C 1
ATOM 2454 O O . HIS A 1 321 ? -10.262 -17.470 -18.515 1.00 50.41 321 HIS A O 1
ATOM 2460 N N . CYS A 1 322 ? -8.934 -17.179 -16.733 1.00 50.81 322 CYS A N 1
ATOM 2461 C CA . CYS A 1 322 ? -7.680 -17.436 -17.443 1.00 50.81 322 CYS A CA 1
ATOM 2462 C C . CYS A 1 322 ? -7.081 -18.826 -17.161 1.00 50.81 322 CYS A C 1
ATOM 2464 O O . CYS A 1 322 ? -5.944 -19.080 -17.555 1.00 50.81 322 CYS A O 1
ATOM 2466 N N . GLY A 1 323 ? -7.818 -19.717 -16.484 1.00 56.78 323 GLY A N 1
ATOM 2467 C CA . GLY A 1 323 ? -7.439 -21.123 -16.294 1.00 56.78 323 GLY A CA 1
ATOM 2468 C C . GLY A 1 323 ? -6.394 -21.400 -15.204 1.00 56.78 323 GLY A C 1
ATOM 2469 O O . GLY A 1 323 ? -6.020 -22.555 -15.017 1.00 56.78 323 GLY A O 1
ATOM 2470 N N . GLY A 1 324 ? -5.946 -20.386 -14.452 1.00 61.72 324 GLY A N 1
ATOM 2471 C CA . GLY A 1 324 ? -4.944 -20.553 -13.390 1.00 61.72 324 GLY A CA 1
ATOM 2472 C C . GLY A 1 324 ? -5.442 -21.430 -12.239 1.00 61.72 324 GLY A C 1
ATOM 2473 O O . GLY A 1 324 ? -4.758 -22.366 -11.831 1.00 61.72 324 GLY A O 1
ATOM 2474 N N . ASN A 1 325 ? -6.673 -21.194 -11.777 1.00 66.50 325 ASN A N 1
ATOM 2475 C CA . ASN A 1 325 ? -7.287 -22.014 -10.730 1.00 66.50 325 ASN A CA 1
ATOM 2476 C C . ASN A 1 325 ? -7.570 -23.438 -11.218 1.00 66.50 325 ASN A C 1
ATOM 2478 O O . ASN A 1 325 ? -7.327 -24.389 -10.486 1.00 66.50 325 ASN A O 1
ATOM 2482 N N . ALA A 1 326 ? -7.995 -23.605 -12.475 1.00 64.69 326 ALA A N 1
ATOM 2483 C CA . ALA A 1 326 ? -8.221 -24.922 -13.069 1.00 64.69 326 ALA A CA 1
ATOM 2484 C C . ALA A 1 326 ? -6.929 -25.754 -13.137 1.00 64.69 326 ALA A C 1
ATOM 2486 O O . ALA A 1 326 ? -6.944 -26.945 -12.830 1.00 64.69 326 ALA A O 1
ATOM 2487 N N . ALA A 1 327 ? -5.806 -25.123 -13.485 1.00 62.25 327 ALA A N 1
ATOM 2488 C CA . ALA A 1 327 ? -4.508 -25.782 -13.530 1.00 62.25 327 ALA A CA 1
ATOM 2489 C C . ALA A 1 327 ? -4.024 -26.191 -12.122 1.00 62.25 327 ALA A C 1
ATOM 2491 O O . ALA A 1 327 ? -3.532 -27.303 -11.930 1.00 62.25 327 ALA A O 1
ATOM 2492 N N . LEU A 1 328 ? -4.236 -25.336 -11.113 1.00 66.62 328 LEU A N 1
ATOM 2493 C CA . LEU A 1 328 ? -3.956 -25.666 -9.709 1.00 66.62 328 LEU A CA 1
ATOM 2494 C C . LEU A 1 328 ? -4.874 -26.782 -9.183 1.00 66.62 328 LEU A C 1
ATOM 2496 O O . LEU A 1 328 ? -4.402 -27.681 -8.496 1.00 66.62 328 LEU A O 1
ATOM 2500 N N . GLN A 1 329 ? -6.155 -26.779 -9.551 1.00 69.12 329 GLN A N 1
ATOM 2501 C CA . GLN A 1 329 ? -7.122 -27.807 -9.159 1.00 69.12 329 GLN A CA 1
ATOM 2502 C C . GLN A 1 329 ? -6.815 -29.168 -9.809 1.00 69.12 329 GLN A C 1
ATOM 2504 O O . GLN A 1 329 ? -7.035 -30.211 -9.198 1.00 69.12 329 GLN A O 1
ATOM 2509 N N . GLN A 1 330 ? -6.280 -29.181 -11.036 1.00 66.31 330 GLN A N 1
ATOM 2510 C CA . GLN A 1 330 ? -5.811 -30.408 -11.690 1.00 66.31 330 GLN A CA 1
ATOM 2511 C C . GLN A 1 330 ? -4.562 -30.983 -11.015 1.00 66.31 330 GLN A C 1
ATOM 2513 O O . GLN A 1 330 ? -4.461 -32.199 -10.851 1.00 66.31 330 GLN A O 1
ATOM 2518 N N . ALA A 1 331 ? -3.625 -30.123 -10.614 1.00 62.44 331 ALA A N 1
ATOM 2519 C CA . ALA A 1 331 ? -2.401 -30.537 -9.933 1.00 62.44 331 ALA A CA 1
ATOM 2520 C C . ALA A 1 331 ? -2.642 -30.938 -8.462 1.00 62.44 331 ALA A C 1
ATOM 2522 O O . ALA A 1 331 ? -1.989 -31.856 -7.963 1.00 62.44 331 ALA A O 1
ATOM 2523 N N . TRP A 1 332 ? -3.612 -30.309 -7.790 1.00 73.38 332 TRP A N 1
ATOM 2524 C CA . TRP A 1 332 ? -4.015 -30.600 -6.411 1.00 73.38 332 TRP A CA 1
ATOM 2525 C C . TRP A 1 332 ? -5.540 -30.765 -6.300 1.00 73.38 332 TRP A C 1
ATOM 2527 O O . TRP A 1 332 ? -6.237 -29.845 -5.868 1.00 73.38 332 TRP A O 1
ATOM 2537 N N . PRO A 1 333 ? -6.076 -31.960 -6.621 1.00 70.88 333 PRO A N 1
ATOM 2538 C CA . PRO A 1 333 ? -7.521 -32.213 -6.631 1.00 70.88 333 PRO A CA 1
ATOM 2539 C C . PRO A 1 333 ? -8.210 -32.009 -5.276 1.00 70.88 333 PRO A C 1
ATOM 2541 O O . PRO A 1 333 ? -9.411 -31.763 -5.238 1.00 70.88 333 PRO A O 1
ATOM 2544 N N . GLY A 1 334 ? -7.456 -32.118 -4.176 1.00 71.69 334 GLY A N 1
ATOM 2545 C CA . GLY A 1 334 ? -7.949 -31.942 -2.807 1.00 71.69 334 GLY A CA 1
ATOM 2546 C C . GLY A 1 334 ? -7.946 -30.500 -2.290 1.00 71.69 334 GLY A C 1
ATOM 2547 O O . GLY A 1 334 ? -8.386 -30.284 -1.167 1.00 71.69 334 GLY A O 1
ATOM 2548 N N . ALA A 1 335 ? -7.453 -29.526 -3.064 1.00 75.94 335 ALA A N 1
ATOM 2549 C CA . ALA A 1 335 ? -7.419 -28.132 -2.635 1.00 75.94 335 ALA A CA 1
ATOM 2550 C C . ALA A 1 335 ? -8.819 -27.497 -2.715 1.00 75.94 335 ALA A C 1
ATOM 2552 O O . ALA A 1 335 ? -9.450 -27.509 -3.769 1.00 75.94 335 ALA A O 1
ATOM 2553 N N . GLU A 1 336 ? -9.316 -26.896 -1.636 1.00 77.38 336 GLU A N 1
ATOM 2554 C CA . GLU A 1 336 ? -10.589 -26.167 -1.666 1.00 77.38 336 GLU A CA 1
ATOM 2555 C C . GLU A 1 336 ? -10.398 -24.752 -2.222 1.00 77.38 336 GLU A C 1
ATOM 2557 O O . GLU A 1 336 ? -9.603 -23.979 -1.690 1.00 77.38 336 GLU A O 1
ATOM 2562 N N . THR A 1 337 ? -11.154 -24.358 -3.246 1.00 74.75 337 THR A N 1
ATOM 2563 C CA . THR A 1 337 ? -11.154 -22.961 -3.708 1.00 74.75 337 THR A CA 1
ATOM 2564 C C . THR A 1 337 ? -12.166 -22.141 -2.908 1.00 74.75 337 THR A C 1
ATOM 2566 O O . THR A 1 337 ? -13.363 -22.418 -2.930 1.00 74.75 337 THR A O 1
ATOM 2569 N N . ALA A 1 338 ? -11.689 -21.122 -2.195 1.00 72.31 338 ALA A N 1
ATOM 2570 C CA . ALA A 1 338 ? -12.497 -20.202 -1.407 1.00 72.31 338 ALA A CA 1
ATOM 2571 C C . ALA A 1 338 ? -12.505 -18.807 -2.051 1.00 72.31 338 ALA A C 1
ATOM 2573 O O . ALA A 1 338 ? -11.463 -18.163 -2.202 1.00 72.31 338 ALA A O 1
ATOM 2574 N N . ILE A 1 339 ? -13.707 -18.343 -2.399 1.00 66.75 339 ILE A N 1
ATOM 2575 C CA . ILE A 1 339 ? -13.976 -17.017 -2.967 1.00 66.75 339 ILE A CA 1
ATOM 2576 C C . ILE A 1 339 ? -14.675 -16.183 -1.881 1.00 66.75 339 ILE A C 1
ATOM 2578 O O . ILE A 1 339 ? -15.708 -16.621 -1.365 1.00 66.75 339 ILE A O 1
ATOM 2582 N N . PRO A 1 340 ? -14.149 -15.008 -1.489 1.00 57.81 340 PRO A N 1
ATOM 2583 C CA . PRO A 1 340 ? -14.805 -14.152 -0.508 1.00 57.81 340 PRO A CA 1
ATOM 2584 C C . PRO A 1 340 ? -16.228 -13.758 -0.959 1.00 57.81 340 PRO A C 1
ATOM 2586 O O . PRO A 1 340 ? -16.414 -13.365 -2.116 1.00 57.81 340 PRO A O 1
ATOM 2589 N N . PRO A 1 341 ? -17.243 -13.817 -0.073 1.00 47.34 341 PRO A N 1
ATOM 2590 C CA . PRO A 1 341 ? -18.603 -13.403 -0.412 1.00 47.34 341 PRO A CA 1
ATOM 2591 C C . PRO A 1 341 ? -18.625 -11.907 -0.765 1.00 47.34 341 PRO A C 1
ATOM 2593 O O . PRO A 1 341 ? -18.194 -11.078 0.035 1.00 47.34 341 PRO A O 1
ATOM 2596 N N . GLY A 1 342 ? -19.103 -11.579 -1.971 1.00 51.69 342 GLY A N 1
ATOM 2597 C CA . GLY A 1 342 ? -19.137 -10.216 -2.529 1.00 51.69 342 GLY A CA 1
ATOM 2598 C C . GLY A 1 342 ? -18.406 -10.040 -3.868 1.00 51.69 342 GLY A C 1
ATOM 2599 O O . GLY A 1 342 ? -18.510 -8.981 -4.476 1.00 51.69 342 GLY A O 1
ATOM 2600 N N . GLN A 1 343 ? -17.690 -11.066 -4.343 1.00 47.09 343 GLN A N 1
ATOM 2601 C CA . GLN A 1 343 ? -17.016 -11.058 -5.651 1.00 47.09 343 GLN A CA 1
ATOM 2602 C C . GLN A 1 343 ? -17.455 -12.190 -6.589 1.00 47.09 343 GLN A C 1
ATOM 2604 O O . GLN A 1 343 ? -16.905 -12.310 -7.675 1.00 47.09 343 GLN A O 1
ATOM 2609 N N . ALA A 1 344 ? -18.425 -13.014 -6.185 1.00 41.03 344 ALA A N 1
ATOM 2610 C CA . ALA A 1 344 ? -19.066 -13.984 -7.065 1.00 41.03 344 ALA A CA 1
ATOM 2611 C C . ALA A 1 344 ? -20.179 -13.272 -7.849 1.00 41.03 344 ALA A C 1
ATOM 2613 O O . ALA A 1 344 ? -21.286 -13.108 -7.335 1.00 41.03 344 ALA A O 1
ATOM 2614 N N . ALA A 1 345 ? -19.857 -12.798 -9.050 1.00 35.94 345 ALA A N 1
ATOM 2615 C CA . ALA A 1 345 ? -20.824 -12.346 -10.044 1.00 35.94 345 ALA A CA 1
ATOM 2616 C C . ALA A 1 345 ? -20.423 -12.896 -11.409 1.00 35.94 345 ALA A C 1
ATOM 2618 O O . ALA A 1 345 ? -19.242 -12.698 -11.775 1.00 35.94 345 ALA A O 1
#

Sequence (345 aa):
MRLVATFLLLAMAVVYAVTRQYEGLHPAVGFVRAFAEAAMVGGLADWFAVTALFRHPLGLPIPHTAIIPENKDRIADTMAAFLQSNFLTAPVVARRMGAVNAAAAMGAFLSDPRTGESRLRDGAAGLVADVLESLDPEELGGLAKGALRGQLEKLELSPLLGQLLGAAIADGRHMPVIESLIRKTAETLEANEALIQETIHERANAILRWTGLDEKLANSILDGLYKLLAETLVVPDHPLRRKIEDGLQTLAHDLVHDPATRAKVEALKREVLANPAFARWLDALWERGRTRLLHTVRNPQGALGGRALDRILNTHLHSDHCGGNAALQQAWPGAETAIPPGQAA

Foldseek 3Di:
DVVVLVVVLVVLVVLLVVLVVCVVPDVVSVVSNVVSVVSNVVSVVVVQVVCQCCHDVVNDPDPSGNVCVVCVVVVVVVVVVVCCVPPVPPVNVVVVVVVDPPLQVVLVVLLDPDDDDPVVLLVVLVVVLVVLVVPDCCVVLVVVLVVVLVVLLPDLVLLVVLVVLLVCLVVVVCVVVVLVVLVVVLVVCVVCVVVQLVVCVVVVVVVCVVPVDDSVVSVVVSVVVSVLSVCPNPPVPRPVVVVVSVVSNVSSCCSNPPPVSSVVVSVVSVVCSPDPVNVVVSSVVSVVVSVLVSVCSNCVVCNCPPDAQAEAEDAAPVCVVSCSVVSVCNSRVNYHYDYPPPHDD

Solvent-accessible surface area (backbone atoms only — not comparable to full-atom values): 19067 Å² total; per-residue (Å²): 109,71,69,57,54,55,47,52,44,51,50,26,49,50,49,25,57,53,28,62,76,48,42,90,77,42,80,68,35,52,57,53,25,52,50,23,47,52,52,36,53,50,53,52,50,53,52,47,53,59,34,22,38,67,33,46,58,95,74,44,91,53,87,95,38,15,50,48,71,76,40,43,66,63,52,50,52,53,48,49,53,49,43,45,71,75,64,55,36,69,71,58,45,52,60,52,51,74,73,52,60,60,65,42,55,51,25,57,57,70,35,53,92,81,85,74,65,67,69,59,51,55,47,50,36,44,50,53,46,49,49,62,66,67,47,50,70,64,63,55,47,48,51,52,52,51,51,52,50,55,50,58,68,70,49,72,59,28,46,53,53,10,52,54,47,44,50,32,55,77,71,53,64,48,53,66,55,53,52,51,48,53,50,50,50,51,54,54,48,62,78,37,40,70,62,50,51,50,53,45,52,59,56,39,52,69,46,30,78,76,68,72,59,56,77,66,54,59,54,51,51,52,53,50,50,53,50,52,53,52,46,51,73,72,37,93,84,28,72,65,56,52,54,50,52,54,49,50,51,49,49,18,47,32,25,58,71,34,68,68,52,28,51,51,46,52,48,51,51,49,51,52,70,68,32,68,68,50,53,54,50,51,51,56,50,49,50,55,50,50,54,51,49,52,52,33,53,76,33,63,87,49,60,57,69,80,49,78,67,58,66,43,79,49,93,53,67,66,46,61,79,66,44,23,52,57,36,42,38,70,64,32,75,77,32,46,78,46,65,61,93,89,62,87,125

pLDDT: mean 77.37, std 15.03, range [35.94, 97.0]

Mean predicted aligned error: 18.7 Å

Nearest PDB structures (foldseek):
  5nnv-assembly4_D  TM=1.714E-01  e=2.706E+00  Bacillus subtilis subsp. subtilis str. 168
  7sqc-assembly1_1Y  TM=1.151E-01  e=1.169E+00  Chlamydomonas reinhardtii
  3zx6-assembly1_B  TM=1.221E-01  e=2.353E+00  Archaeoglobus fulgidus DSM 4304
  8v8v-assembly2_D  TM=1.924E-01  e=8.288E+00  Homo sapiens